Protein AF-A0A3B9VNX7-F1 (afdb_monomer_lite)

Foldseek 3Di:
DDDDDPVVVVVVVCVVCVPPPPPPCVVVVVVPPPDVVVVVVVVVVLVVVLVVLVVVLVVVLVVLVVVVVVPPPPDLVVCVVVVDDLVVVLVVVCVVCVVVLVVVVVCVVVVVVVVQVVVVVVVQQDPVGDGDDDDDDDDDDCPSVVVSNVVSVVSVVVSSVVVSVSSVVVVVVVVVVVVVVVVPD

pLDDT: mean 70.08, std 12.34, range [38.97, 92.31]

Radius of gyration: 32.08 Å; chains: 1; bounding box: 60×41×111 Å

Secondary structure (DSSP, 8-state):
---PPPHHHHHHHHHHTTTS----TTHHHHTTSS-HHHHHHHHHHHHHHHHHHHHHHHHHHHHHHHHHHHHTTTSHHHHHHTT--HHHHHHHHHHHHHHHHHHHHHHHHHHHHHHHHHHHHHHTB-TT-PBPSSP------SHHHHHHHHHHHHHHHHHHHHHHHHHHHHHHHHHHHHHHHHS--

Structure (mmCIF, N/CA/C/O backbone):
data_AF-A0A3B9VNX7-F1
#
_entry.id   AF-A0A3B9VNX7-F1
#
loop_
_atom_site.group_PDB
_atom_site.id
_atom_site.type_symbol
_atom_site.label_atom_id
_atom_site.label_alt_id
_atom_site.label_comp_id
_atom_site.label_asym_id
_atom_site.label_entity_id
_atom_site.label_seq_id
_atom_site.pdbx_PDB_ins_code
_atom_site.Cartn_x
_atom_site.Cartn_y
_atom_site.Cartn_z
_atom_site.occupancy
_atom_site.B_iso_or_equiv
_atom_site.auth_seq_id
_atom_site.auth_comp_id
_atom_site.auth_asym_id
_atom_site.auth_atom_id
_atom_site.pdbx_PDB_model_num
ATOM 1 N N . THR A 1 1 ? 17.806 3.124 -61.905 1.00 38.97 1 THR A N 1
ATOM 2 C CA . THR A 1 1 ? 17.242 2.150 -62.858 1.00 38.97 1 THR A CA 1
ATOM 3 C C . THR A 1 1 ? 17.290 0.801 -62.185 1.00 38.97 1 THR A C 1
ATOM 5 O O . THR A 1 1 ? 18.334 0.166 -62.169 1.00 38.97 1 THR A O 1
ATOM 8 N N . GLU A 1 2 ? 16.219 0.471 -61.472 1.00 45.69 2 GLU A N 1
ATOM 9 C CA . GLU A 1 2 ? 16.092 -0.719 -60.627 1.00 45.69 2 GLU A CA 1
ATOM 10 C C . GLU A 1 2 ? 15.661 -1.878 -61.531 1.00 45.69 2 GLU A C 1
ATOM 12 O O . GLU A 1 2 ? 14.597 -1.819 -62.142 1.00 45.69 2 GLU A O 1
ATOM 17 N N . ALA A 1 3 ? 16.535 -2.865 -61.727 1.00 53.94 3 ALA A N 1
ATOM 18 C CA . ALA A 1 3 ? 16.231 -4.029 -62.549 1.00 53.94 3 ALA A CA 1
ATOM 19 C C . ALA A 1 3 ? 15.455 -5.039 -61.696 1.00 53.94 3 ALA A C 1
ATOM 21 O O . ALA A 1 3 ? 16.022 -5.700 -60.827 1.00 53.94 3 ALA A O 1
ATOM 22 N N . GLU A 1 4 ? 14.151 -5.114 -61.936 1.00 61.59 4 GLU A N 1
ATOM 23 C CA . GLU A 1 4 ? 13.251 -6.122 -61.387 1.00 61.59 4 GLU A CA 1
ATOM 24 C C . GLU A 1 4 ? 13.765 -7.524 -61.783 1.00 61.59 4 GLU A C 1
ATOM 26 O O . GLU A 1 4 ? 13.949 -7.793 -62.975 1.00 61.59 4 GLU A O 1
ATOM 31 N N . PRO A 1 5 ? 14.081 -8.420 -60.829 1.00 61.91 5 PRO A N 1
ATOM 32 C CA . PRO A 1 5 ? 14.546 -9.753 -61.177 1.00 61.91 5 PRO A CA 1
ATOM 33 C C . PRO A 1 5 ? 13.383 -10.548 -61.798 1.00 61.91 5 PRO A C 1
ATOM 35 O O . PRO A 1 5 ? 12.280 -10.539 -61.249 1.00 61.91 5 PRO A O 1
ATOM 38 N N . PRO A 1 6 ? 13.599 -11.253 -62.924 1.00 59.00 6 PRO A N 1
ATOM 39 C CA . PRO A 1 6 ? 12.528 -11.938 -63.637 1.00 59.00 6 PRO A CA 1
ATOM 40 C C . PRO A 1 6 ? 11.864 -12.988 -62.735 1.00 59.00 6 PRO A C 1
ATOM 42 O O . PRO A 1 6 ? 12.539 -13.829 -62.134 1.00 59.00 6 PRO A O 1
ATOM 45 N N . ALA A 1 7 ? 10.530 -12.926 -62.647 1.00 60.56 7 ALA A N 1
ATOM 46 C CA . ALA A 1 7 ? 9.682 -13.726 -61.754 1.00 60.56 7 ALA A CA 1
ATOM 47 C C . ALA A 1 7 ? 9.972 -15.242 -61.807 1.00 60.56 7 ALA A C 1
ATOM 49 O O . ALA A 1 7 ? 9.853 -15.941 -60.800 1.00 60.56 7 ALA A O 1
ATOM 50 N N . GLU A 1 8 ? 10.457 -15.725 -62.948 1.00 59.62 8 GLU A N 1
ATOM 51 C CA . GLU A 1 8 ? 10.824 -17.116 -63.219 1.00 59.62 8 GLU A CA 1
ATOM 52 C C . GLU A 1 8 ? 11.997 -17.628 -62.353 1.00 59.62 8 GLU A C 1
ATOM 54 O O . GLU A 1 8 ? 12.021 -18.790 -61.929 1.00 59.62 8 GLU A O 1
ATOM 59 N N . ILE A 1 9 ? 12.945 -16.749 -61.997 1.00 62.50 9 ILE A N 1
ATOM 60 C CA . ILE A 1 9 ? 14.072 -17.097 -61.116 1.00 62.50 9 ILE A CA 1
ATOM 61 C C . ILE A 1 9 ? 13.574 -17.283 -59.677 1.00 62.50 9 ILE A C 1
ATOM 63 O O . ILE A 1 9 ? 13.990 -18.214 -58.984 1.00 62.50 9 ILE A O 1
ATOM 67 N N . SER A 1 10 ? 12.634 -16.442 -59.233 1.00 61.66 10 SER A N 1
ATOM 68 C CA . SER A 1 10 ? 12.076 -16.505 -57.875 1.00 61.66 10 SER A CA 1
ATOM 69 C C . SER A 1 10 ? 11.281 -17.793 -57.624 1.00 61.66 10 SER A C 1
ATOM 71 O O . SER A 1 10 ? 11.332 -18.368 -56.531 1.00 61.66 10 SER A O 1
ATOM 73 N N . GLU A 1 11 ? 10.599 -18.292 -58.655 1.00 63.72 11 GLU A N 1
ATOM 74 C CA . GLU A 1 11 ? 9.780 -19.499 -58.585 1.00 63.72 11 GLU A CA 1
ATOM 75 C C . GLU A 1 11 ? 10.642 -20.770 -58.638 1.00 63.72 11 GLU A C 1
ATOM 77 O O . GLU A 1 11 ? 10.418 -21.721 -57.881 1.00 63.72 11 GLU A O 1
ATOM 82 N N . SER A 1 12 ? 11.709 -20.746 -59.442 1.00 62.88 12 SER A N 1
ATOM 83 C CA . SER A 1 12 ? 12.688 -21.836 -59.539 1.00 62.88 12 SER A CA 1
ATOM 84 C C . SER A 1 12 ? 13.447 -22.047 -58.226 1.00 62.88 12 SER A C 1
ATOM 86 O O . SER A 1 12 ? 13.585 -23.179 -57.757 1.00 62.88 12 SER A O 1
ATOM 88 N N . VAL A 1 13 ? 13.857 -20.960 -57.564 1.00 65.38 13 VAL A N 1
ATOM 89 C CA . VAL A 1 13 ? 14.492 -21.019 -56.238 1.00 65.38 13 VAL A CA 1
ATOM 90 C C . VAL A 1 13 ? 13.506 -21.552 -55.190 1.00 65.38 13 VAL A C 1
ATOM 92 O O . VAL A 1 13 ? 13.847 -22.443 -54.412 1.00 65.38 13 VAL A O 1
ATOM 95 N N . ARG A 1 14 ? 12.243 -21.105 -55.211 1.00 65.12 14 ARG A N 1
ATOM 96 C CA . ARG A 1 14 ? 11.201 -21.581 -54.282 1.00 65.12 14 ARG A CA 1
ATOM 97 C C . ARG A 1 14 ? 10.906 -23.078 -54.422 1.00 65.12 14 ARG A C 1
ATOM 99 O O . ARG A 1 14 ? 10.626 -23.744 -53.427 1.00 65.12 14 ARG A O 1
ATOM 106 N N . LYS A 1 15 ? 10.989 -23.621 -55.639 1.00 65.56 15 LYS A N 1
ATOM 107 C CA . LYS A 1 15 ? 10.759 -25.046 -55.916 1.00 65.56 15 LYS A CA 1
ATOM 108 C C . LYS A 1 15 ? 11.915 -25.930 -55.436 1.00 65.56 15 LYS A C 1
ATOM 110 O O . LYS A 1 15 ? 11.657 -27.011 -54.913 1.00 65.56 15 LYS A O 1
ATOM 115 N N . ILE A 1 16 ? 13.158 -25.457 -55.559 1.00 66.94 16 ILE A N 1
ATOM 116 C CA . ILE A 1 16 ? 14.364 -26.180 -55.116 1.00 66.94 16 ILE A CA 1
ATOM 117 C C . ILE A 1 16 ? 14.457 -26.224 -53.583 1.00 66.94 16 ILE A C 1
ATOM 119 O O . ILE A 1 16 ? 14.816 -27.252 -53.015 1.00 66.94 16 ILE A O 1
ATOM 123 N N . PHE A 1 17 ? 14.050 -25.155 -52.894 1.00 61.53 17 PHE A N 1
ATOM 124 C CA . PHE A 1 17 ? 14.105 -25.075 -51.429 1.00 61.53 17 PHE A CA 1
ATOM 125 C C . PHE A 1 17 ? 12.833 -25.561 -50.710 1.00 61.53 17 PHE A C 1
ATOM 127 O O . PHE A 1 17 ? 12.737 -25.434 -49.494 1.00 61.53 17 PHE A O 1
ATOM 134 N N . ARG A 1 18 ? 11.871 -26.185 -51.411 1.00 57.53 18 ARG A N 1
ATOM 135 C CA . ARG A 1 18 ? 10.575 -26.619 -50.838 1.00 57.53 18 ARG A CA 1
ATOM 136 C C . ARG A 1 18 ? 10.684 -27.691 -49.738 1.00 57.53 18 ARG A C 1
ATOM 138 O O . ARG A 1 18 ? 9.717 -27.909 -49.016 1.00 57.53 18 ARG A O 1
ATOM 145 N N . LEU A 1 19 ? 11.834 -28.359 -49.617 1.00 56.44 19 LEU A N 1
ATOM 146 C CA . LEU A 1 19 ? 12.146 -29.319 -48.544 1.00 56.44 19 LEU A CA 1
ATOM 147 C C . LEU A 1 19 ? 13.103 -28.772 -47.477 1.00 56.44 19 LEU A C 1
ATOM 149 O O . LEU A 1 19 ? 13.330 -29.435 -46.466 1.00 56.44 19 LEU A O 1
ATOM 153 N N . ALA A 1 20 ? 13.646 -27.570 -47.664 1.00 54.66 20 ALA A N 1
ATOM 154 C CA . ALA A 1 20 ? 14.332 -26.881 -46.591 1.00 54.66 20 ALA A CA 1
ATOM 155 C C . ALA A 1 20 ? 13.253 -26.232 -45.725 1.00 54.66 20 ALA A C 1
ATOM 157 O O . ALA A 1 20 ? 12.660 -25.224 -46.102 1.00 54.66 20 ALA A O 1
ATOM 158 N N . TYR A 1 21 ? 12.983 -26.822 -44.562 1.00 51.72 21 TYR A N 1
ATOM 159 C CA . TYR A 1 21 ? 12.352 -26.104 -43.463 1.00 51.72 21 TYR A CA 1
ATOM 160 C C . TYR A 1 21 ? 13.285 -24.940 -43.106 1.00 51.72 21 TYR A C 1
ATOM 162 O O . TYR A 1 21 ? 14.225 -25.077 -42.324 1.00 51.72 21 TYR A O 1
ATOM 170 N N . VAL A 1 22 ? 13.097 -23.807 -43.785 1.00 52.56 22 VAL A N 1
ATOM 171 C CA . VAL A 1 22 ? 13.730 -22.541 -43.440 1.00 52.56 22 VAL A CA 1
ATOM 172 C C . VAL A 1 22 ? 13.012 -22.079 -42.187 1.00 52.56 22 VAL A C 1
ATOM 174 O O . VAL A 1 22 ? 12.042 -21.328 -42.237 1.00 52.56 22 VAL A O 1
ATOM 177 N N . GLU A 1 23 ? 13.458 -22.599 -41.048 1.00 51.31 23 GLU A N 1
ATOM 178 C CA . GLU A 1 23 ? 13.099 -22.040 -39.760 1.00 51.31 23 GLU A CA 1
ATOM 179 C C . GLU A 1 23 ? 13.654 -20.618 -39.745 1.00 51.31 23 GLU A C 1
ATOM 181 O O . GLU A 1 23 ? 14.869 -20.397 -39.678 1.00 51.31 23 GLU A O 1
ATOM 186 N N . SER A 1 24 ? 12.756 -19.655 -39.941 1.00 43.66 24 SER A N 1
ATOM 187 C CA . SER A 1 24 ? 13.058 -18.234 -39.980 1.00 43.66 24 SER A CA 1
ATOM 188 C C . SER A 1 24 ? 13.780 -17.851 -38.691 1.00 43.66 24 SER A C 1
ATOM 190 O O . SER A 1 24 ? 13.179 -17.653 -37.637 1.00 43.66 24 SER A O 1
ATOM 192 N N . ARG A 1 25 ? 15.113 -17.745 -38.753 1.00 54.03 25 ARG A N 1
ATOM 193 C CA . ARG A 1 25 ? 15.932 -17.275 -37.626 1.00 54.03 25 ARG A CA 1
ATOM 194 C C . ARG A 1 25 ? 15.580 -15.841 -37.218 1.00 54.03 25 ARG A C 1
ATOM 196 O O . ARG A 1 25 ? 15.994 -15.431 -36.141 1.00 54.03 25 ARG A O 1
ATOM 203 N N . ALA A 1 26 ? 14.824 -15.110 -38.040 1.00 55.91 26 ALA A N 1
ATOM 204 C CA . ALA A 1 26 ? 14.355 -13.763 -37.741 1.00 55.91 26 ALA A CA 1
ATOM 205 C C . ALA A 1 26 ? 13.410 -13.728 -36.525 1.00 55.91 26 ALA A C 1
ATOM 207 O O . ALA A 1 26 ? 13.563 -12.844 -35.686 1.00 55.91 26 ALA A O 1
ATOM 208 N N . ASP A 1 27 ? 12.541 -14.730 -36.344 1.00 49.53 27 ASP A N 1
ATOM 209 C CA . ASP A 1 27 ? 11.627 -14.770 -35.189 1.00 49.53 27 ASP A CA 1
ATOM 210 C C . ASP A 1 27 ? 12.348 -15.152 -33.887 1.00 49.53 27 ASP A C 1
ATOM 212 O O . ASP A 1 27 ? 12.002 -14.686 -32.804 1.00 49.53 27 ASP A O 1
ATOM 216 N N . ARG A 1 28 ? 13.431 -15.934 -33.982 1.00 49.75 28 ARG A N 1
ATOM 217 C CA . ARG A 1 28 ? 14.220 -16.391 -32.822 1.00 49.75 28 ARG A CA 1
ATOM 218 C C . ARG A 1 28 ? 15.308 -15.415 -32.369 1.00 49.75 28 ARG A C 1
ATOM 220 O O . ARG A 1 28 ? 16.002 -15.683 -31.387 1.00 49.75 28 ARG A O 1
ATOM 227 N N . ILE A 1 29 ? 15.505 -14.321 -33.100 1.00 52.50 29 ILE A N 1
ATOM 228 C CA . ILE A 1 29 ? 16.418 -13.241 -32.710 1.00 52.50 29 ILE A CA 1
ATOM 229 C C . ILE A 1 29 ? 15.732 -12.302 -31.710 1.00 52.50 29 ILE A C 1
ATOM 231 O O . ILE A 1 29 ? 16.404 -11.789 -30.820 1.00 52.50 29 ILE A O 1
ATOM 235 N N . ASN A 1 30 ? 14.405 -12.159 -31.768 1.00 52.19 30 ASN A N 1
ATOM 236 C CA . ASN A 1 30 ? 13.668 -11.295 -30.845 1.00 52.19 30 ASN A CA 1
ATOM 237 C C . ASN A 1 30 ? 13.627 -11.859 -29.407 1.00 52.19 30 ASN A C 1
ATOM 239 O O . ASN A 1 30 ? 13.675 -11.108 -28.440 1.00 52.19 30 ASN A O 1
ATOM 243 N N . ASP A 1 31 ? 13.650 -13.187 -29.266 1.00 51.78 31 ASP A N 1
ATOM 244 C CA . ASP A 1 31 ? 13.581 -13.890 -27.973 1.00 51.78 31 ASP A CA 1
ATOM 245 C C . ASP A 1 31 ? 14.951 -14.033 -27.266 1.00 51.78 31 ASP A C 1
ATOM 247 O O . ASP A 1 31 ? 15.055 -14.561 -26.162 1.00 51.78 31 ASP A O 1
ATOM 251 N N . ARG A 1 32 ? 16.044 -13.575 -27.901 1.00 47.50 32 ARG A N 1
ATOM 252 C CA . ARG A 1 32 ? 17.426 -13.704 -27.391 1.00 47.50 32 ARG A CA 1
ATOM 253 C C . ARG A 1 32 ? 18.032 -12.428 -26.811 1.00 47.50 32 ARG A C 1
ATOM 255 O O . ARG A 1 32 ? 19.136 -12.495 -26.278 1.00 47.50 32 ARG A O 1
ATOM 262 N N . PH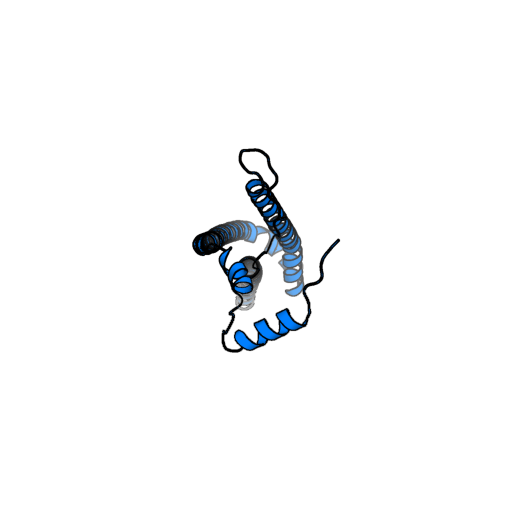E A 1 33 ? 17.359 -11.283 -26.913 1.00 52.44 33 PHE A N 1
ATOM 263 C CA . PHE A 1 33 ? 17.894 -10.012 -26.403 1.00 52.44 33 PHE A CA 1
ATOM 264 C C . PHE A 1 33 ? 17.657 -9.784 -24.910 1.00 52.44 33 PHE A C 1
ATOM 266 O O . PHE A 1 33 ? 18.170 -8.813 -24.356 1.00 52.44 33 PHE A O 1
ATOM 273 N N . VAL A 1 34 ? 16.921 -10.671 -24.241 1.00 59.09 34 VAL A N 1
ATOM 274 C CA . VAL A 1 34 ? 16.733 -10.586 -22.796 1.00 59.09 34 VAL A CA 1
ATOM 275 C C . VAL A 1 34 ? 17.731 -11.528 -22.131 1.00 59.09 34 VAL A C 1
ATOM 277 O O . VAL A 1 34 ? 17.521 -12.736 -22.073 1.00 59.09 34 VAL A O 1
ATOM 280 N N . ASP A 1 35 ? 18.860 -10.976 -21.685 1.00 70.56 35 ASP A N 1
ATOM 281 C CA . ASP A 1 35 ? 19.895 -11.735 -20.982 1.00 70.56 35 ASP A CA 1
ATOM 282 C C . ASP A 1 35 ? 19.270 -12.420 -19.745 1.00 70.56 35 ASP A C 1
ATOM 284 O O . ASP A 1 35 ? 18.773 -11.728 -18.849 1.00 70.56 35 ASP A O 1
ATOM 288 N N . PRO A 1 36 ? 19.237 -13.765 -19.667 1.00 69.00 36 PRO A N 1
ATOM 289 C CA . PRO A 1 36 ? 18.536 -14.480 -18.601 1.00 69.00 36 PRO A CA 1
ATOM 290 C C . PRO A 1 36 ? 19.094 -14.158 -17.209 1.00 69.00 36 PRO A C 1
ATOM 292 O O . PRO A 1 36 ? 18.357 -14.226 -16.224 1.00 69.00 36 PRO A O 1
ATOM 295 N N . VAL A 1 37 ? 20.364 -13.751 -17.111 1.00 73.00 37 VAL A N 1
ATOM 296 C CA . VAL A 1 37 ? 20.969 -13.311 -15.846 1.00 73.00 37 VAL A CA 1
ATOM 297 C C . VAL A 1 37 ? 20.467 -11.922 -15.460 1.00 73.00 37 VAL A C 1
ATOM 299 O O . VAL A 1 37 ? 20.115 -11.699 -14.299 1.00 73.00 37 VAL A O 1
ATOM 302 N N . ALA A 1 38 ? 20.343 -11.010 -16.429 1.00 70.00 38 ALA A N 1
ATOM 303 C CA . ALA A 1 38 ? 19.709 -9.715 -16.202 1.00 70.00 38 ALA A CA 1
ATOM 304 C C . ALA A 1 38 ? 18.251 -9.902 -15.765 1.00 70.00 38 ALA A C 1
ATOM 306 O O . ALA A 1 38 ? 17.816 -9.226 -14.834 1.00 70.00 38 ALA A O 1
ATOM 307 N N . VAL A 1 39 ? 17.540 -10.883 -16.349 1.00 70.50 39 VAL A N 1
ATOM 308 C CA . VAL A 1 39 ? 16.158 -11.210 -15.969 1.00 70.50 39 VAL A CA 1
ATOM 309 C C . VAL A 1 39 ? 16.054 -11.808 -14.563 1.00 70.50 39 VAL A C 1
ATOM 311 O O . VAL A 1 39 ? 15.104 -11.542 -13.826 1.00 70.50 39 VAL A O 1
ATOM 314 N N . ALA A 1 40 ? 17.029 -12.613 -14.159 1.00 76.44 40 ALA A N 1
ATOM 315 C CA . ALA A 1 40 ? 17.090 -13.138 -12.803 1.00 76.44 40 ALA A CA 1
ATOM 316 C C . ALA A 1 40 ? 17.407 -12.031 -11.777 1.00 76.44 40 ALA A C 1
ATOM 318 O O . ALA A 1 40 ? 16.843 -12.033 -10.683 1.00 76.44 40 ALA A O 1
ATOM 319 N N . GLY A 1 41 ? 18.246 -11.056 -12.145 1.00 77.69 41 GLY A N 1
ATOM 320 C CA . GLY A 1 41 ? 18.675 -9.953 -11.281 1.00 77.69 41 GLY A CA 1
ATOM 321 C C . GLY A 1 41 ? 17.530 -9.051 -10.808 1.00 77.69 41 GLY A C 1
ATOM 322 O O . GLY A 1 41 ? 17.278 -8.955 -9.606 1.00 77.69 41 GLY A O 1
ATOM 323 N N . TRP A 1 42 ? 16.795 -8.418 -11.730 1.00 75.94 42 TRP A N 1
ATOM 324 C CA . TRP A 1 42 ? 15.665 -7.534 -11.376 1.00 75.94 42 TRP A CA 1
ATOM 325 C C . TRP A 1 42 ? 14.517 -8.279 -10.674 1.00 75.94 42 TRP A C 1
ATOM 327 O O . TRP A 1 42 ? 13.947 -7.751 -9.716 1.00 75.94 42 TRP A O 1
ATOM 337 N N . ARG A 1 43 ? 14.224 -9.535 -11.056 1.00 79.81 43 ARG A N 1
ATOM 338 C CA . ARG A 1 43 ? 13.232 -10.361 -10.342 1.00 79.81 43 ARG A CA 1
ATOM 339 C C . ARG A 1 43 ? 13.686 -10.676 -8.916 1.00 79.81 43 ARG A C 1
ATOM 341 O O . ARG A 1 43 ? 12.895 -10.519 -7.991 1.00 79.81 43 ARG A O 1
ATOM 348 N N . GLY A 1 44 ? 14.952 -11.032 -8.701 1.00 83.44 44 GLY A N 1
ATOM 349 C CA . GLY A 1 44 ? 15.504 -11.224 -7.356 1.00 83.44 44 GLY A CA 1
ATOM 350 C C . GLY A 1 44 ? 15.429 -9.956 -6.500 1.00 83.44 44 GLY A C 1
ATOM 351 O O . GLY A 1 44 ? 15.006 -10.006 -5.346 1.00 83.44 44 GLY A O 1
ATOM 352 N N . MET A 1 45 ? 15.754 -8.799 -7.081 1.00 83.94 45 MET A N 1
ATOM 353 C CA . MET A 1 45 ? 15.722 -7.520 -6.367 1.00 83.94 45 MET A CA 1
ATOM 354 C C . MET A 1 45 ? 14.301 -7.107 -5.964 1.00 83.94 45 MET A C 1
ATOM 356 O O . MET A 1 45 ? 14.105 -6.550 -4.885 1.00 83.94 45 MET A O 1
ATOM 360 N N . SER A 1 46 ? 13.298 -7.449 -6.778 1.00 80.44 46 SER A N 1
ATOM 361 C CA . SER A 1 46 ? 11.890 -7.205 -6.452 1.00 80.44 46 SER A CA 1
ATOM 362 C C . SER A 1 46 ? 11.422 -7.988 -5.218 1.00 80.44 46 SER A C 1
ATOM 364 O O . SER A 1 46 ? 10.755 -7.418 -4.360 1.00 80.44 46 SER A O 1
ATOM 366 N N . VAL A 1 47 ? 11.860 -9.242 -5.051 1.00 83.38 47 VAL A N 1
ATOM 367 C CA . VAL A 1 47 ? 11.572 -10.046 -3.849 1.00 83.38 47 VAL A CA 1
ATOM 368 C C . VAL A 1 47 ? 12.183 -9.409 -2.601 1.00 83.38 47 VAL A C 1
ATOM 370 O O . VAL A 1 47 ? 11.511 -9.290 -1.577 1.00 83.38 47 VAL A O 1
ATOM 373 N N . VAL A 1 48 ? 13.435 -8.952 -2.682 1.00 87.62 48 VAL A N 1
ATOM 374 C CA . VAL A 1 48 ? 14.093 -8.250 -1.567 1.00 87.62 48 VAL A CA 1
ATOM 375 C C . VAL A 1 48 ? 13.335 -6.971 -1.212 1.00 87.62 48 VAL A C 1
ATOM 377 O O . VAL A 1 48 ? 13.065 -6.726 -0.037 1.00 87.62 48 VAL A O 1
ATOM 380 N N . ALA A 1 49 ? 12.929 -6.186 -2.212 1.00 83.88 49 ALA A N 1
ATOM 381 C CA . ALA A 1 49 ? 12.125 -4.987 -2.000 1.00 83.88 49 ALA A CA 1
ATOM 382 C C . ALA A 1 49 ? 10.783 -5.308 -1.320 1.00 83.88 49 ALA A C 1
ATOM 384 O O . ALA A 1 49 ? 10.383 -4.599 -0.399 1.00 83.88 49 ALA A O 1
ATOM 385 N N . THR A 1 50 ? 10.120 -6.404 -1.702 1.00 81.06 50 THR A N 1
ATOM 386 C CA . THR A 1 50 ? 8.897 -6.875 -1.038 1.00 81.06 50 THR A CA 1
ATOM 387 C C . THR A 1 50 ? 9.145 -7.244 0.424 1.00 81.06 50 THR A C 1
ATOM 389 O O . THR A 1 50 ? 8.341 -6.887 1.281 1.00 81.06 50 THR A O 1
ATOM 392 N N . ILE A 1 51 ? 10.263 -7.906 0.741 1.00 85.38 51 ILE A N 1
ATOM 393 C CA . ILE A 1 51 ? 10.626 -8.231 2.129 1.00 85.38 51 ILE A CA 1
ATOM 394 C C . ILE A 1 51 ? 10.830 -6.949 2.945 1.00 85.38 51 ILE A C 1
ATOM 396 O O . ILE A 1 51 ? 10.295 -6.835 4.045 1.00 85.38 51 ILE A O 1
ATOM 400 N N . VAL A 1 52 ? 11.549 -5.963 2.404 1.00 88.31 52 VAL A N 1
ATOM 401 C CA . VAL A 1 52 ? 11.754 -4.665 3.071 1.00 88.31 52 VAL A CA 1
ATOM 402 C C . VAL A 1 52 ? 10.429 -3.920 3.255 1.00 88.31 52 VAL A C 1
ATOM 404 O O . VAL A 1 52 ? 10.165 -3.366 4.319 1.00 88.31 52 VAL A O 1
ATOM 407 N N . ALA A 1 53 ? 9.549 -3.935 2.254 1.00 83.75 53 ALA A N 1
ATOM 408 C CA . ALA A 1 53 ? 8.217 -3.355 2.389 1.00 83.75 53 ALA A CA 1
ATOM 409 C C . ALA A 1 53 ? 7.413 -4.050 3.500 1.00 83.75 53 ALA A C 1
ATOM 411 O O . ALA A 1 53 ? 6.765 -3.381 4.305 1.00 83.75 53 ALA A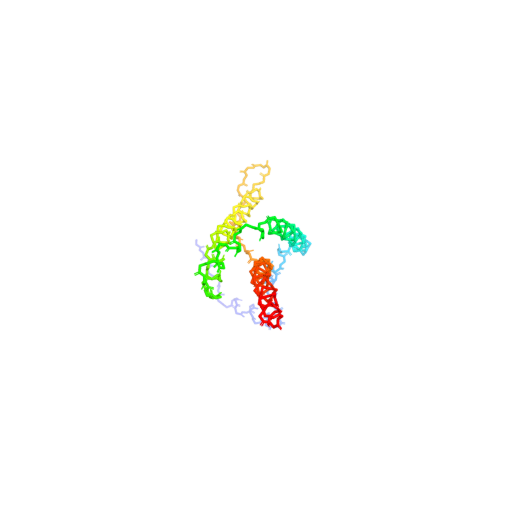 O 1
ATOM 412 N N . ALA A 1 54 ? 7.501 -5.380 3.597 1.00 80.25 54 ALA A N 1
ATOM 413 C CA . ALA A 1 54 ? 6.847 -6.150 4.649 1.00 80.25 54 ALA A CA 1
ATOM 414 C C . ALA A 1 54 ? 7.389 -5.808 6.048 1.00 80.25 54 ALA A C 1
ATOM 416 O O . ALA A 1 54 ? 6.599 -5.657 6.980 1.00 80.25 54 ALA A O 1
ATOM 417 N N . THR A 1 55 ? 8.705 -5.627 6.217 1.00 84.62 55 THR A N 1
ATOM 418 C CA . THR A 1 55 ? 9.280 -5.233 7.517 1.00 84.62 55 THR A CA 1
ATOM 419 C C . THR A 1 55 ? 8.868 -3.822 7.924 1.00 84.62 55 THR A C 1
ATOM 421 O O . THR A 1 55 ? 8.499 -3.607 9.079 1.00 84.62 55 THR A O 1
ATOM 424 N N . ILE A 1 56 ? 8.845 -2.875 6.982 1.00 86.44 56 ILE A N 1
ATOM 425 C CA . ILE A 1 56 ? 8.328 -1.521 7.225 1.00 86.44 56 ILE A CA 1
ATOM 426 C C . ILE A 1 56 ? 6.859 -1.584 7.648 1.00 86.44 56 ILE A C 1
ATOM 428 O O . ILE A 1 56 ? 6.466 -0.920 8.605 1.00 86.44 56 ILE A O 1
ATOM 432 N N . ALA A 1 57 ? 6.052 -2.412 6.984 1.00 80.56 57 ALA A N 1
ATOM 433 C CA . ALA A 1 57 ? 4.639 -2.559 7.302 1.00 80.56 57 ALA A CA 1
ATOM 434 C C . ALA A 1 57 ? 4.412 -3.170 8.701 1.00 80.56 57 ALA A C 1
ATOM 436 O O . ALA A 1 57 ? 3.561 -2.690 9.452 1.00 80.56 57 ALA A O 1
ATOM 437 N N . LEU A 1 58 ? 5.218 -4.163 9.096 1.00 80.62 58 LEU A N 1
ATOM 438 C CA . LEU A 1 58 ? 5.225 -4.710 10.459 1.00 80.62 58 LEU A CA 1
ATOM 439 C C . LEU A 1 58 ? 5.586 -3.642 11.497 1.00 80.62 58 LEU A C 1
ATOM 441 O O . LEU A 1 58 ? 4.945 -3.551 12.545 1.00 80.62 58 LEU A O 1
ATOM 445 N N . MET A 1 59 ? 6.582 -2.806 11.201 1.00 82.56 59 MET A N 1
ATOM 446 C CA . MET A 1 59 ? 7.000 -1.733 12.100 1.00 82.56 59 MET A CA 1
ATOM 447 C C . MET A 1 59 ? 5.926 -0.647 12.222 1.00 82.56 59 MET A C 1
ATOM 449 O O . MET A 1 59 ? 5.615 -0.213 13.330 1.00 82.56 59 MET A O 1
ATOM 453 N N . ALA A 1 60 ? 5.294 -0.265 11.111 1.00 81.69 60 ALA A N 1
ATOM 454 C CA . ALA A 1 60 ? 4.160 0.654 11.106 1.00 81.69 60 ALA A CA 1
ATOM 455 C C . ALA A 1 60 ? 2.995 0.117 11.953 1.00 81.69 60 ALA A C 1
ATOM 457 O O . ALA A 1 60 ? 2.403 0.860 12.736 1.00 81.69 60 ALA A O 1
ATOM 458 N N . TYR A 1 61 ? 2.711 -1.185 11.862 1.00 78.12 61 TYR A N 1
ATOM 459 C CA . TYR A 1 61 ? 1.697 -1.827 12.694 1.00 78.12 61 TYR A CA 1
ATOM 460 C C . TYR A 1 61 ? 2.067 -1.819 14.185 1.00 78.12 61 TYR A C 1
ATOM 462 O O . TYR A 1 61 ? 1.216 -1.529 15.025 1.00 78.12 61 TYR A O 1
ATOM 470 N N . ALA A 1 62 ? 3.331 -2.067 14.536 1.00 78.94 62 ALA A N 1
ATOM 471 C CA . ALA A 1 62 ? 3.792 -1.983 15.922 1.00 78.94 62 ALA A CA 1
ATOM 472 C C . ALA A 1 62 ? 3.646 -0.562 16.495 1.00 78.94 62 ALA A C 1
ATOM 474 O O . ALA A 1 62 ? 3.168 -0.394 17.618 1.00 78.94 62 ALA A O 1
ATOM 475 N N . ILE A 1 63 ? 3.991 0.463 15.706 1.00 83.06 63 ILE A N 1
ATOM 476 C CA . ILE A 1 63 ? 3.803 1.875 16.070 1.00 83.06 63 ILE A CA 1
ATOM 477 C C . ILE A 1 63 ? 2.318 2.179 16.276 1.00 83.06 63 ILE A C 1
ATOM 479 O O . ILE A 1 63 ? 1.953 2.809 17.268 1.00 83.06 63 ILE A O 1
ATOM 483 N N . PHE A 1 64 ? 1.454 1.698 15.379 1.00 77.44 64 PHE A N 1
ATOM 484 C CA . PHE A 1 64 ? 0.008 1.837 15.523 1.00 77.44 64 PHE A CA 1
ATOM 485 C C . PHE A 1 64 ? -0.493 1.200 16.825 1.00 77.44 64 PHE A C 1
ATOM 487 O O . PHE A 1 64 ? -1.241 1.836 17.563 1.00 77.44 64 PHE A O 1
ATOM 494 N N . LEU A 1 65 ? -0.041 -0.014 17.153 1.00 73.06 65 LEU A N 1
ATOM 495 C CA . LEU A 1 65 ? -0.426 -0.705 18.385 1.00 73.06 65 LEU A CA 1
ATOM 496 C C . LEU A 1 65 ? 0.010 0.071 19.637 1.00 73.06 65 LEU A C 1
ATOM 498 O O . LEU A 1 65 ? -0.763 0.211 20.584 1.00 73.06 65 LEU A O 1
ATOM 502 N N . ALA A 1 66 ? 1.232 0.609 19.625 1.00 77.06 66 ALA A N 1
ATOM 503 C CA . ALA A 1 66 ? 1.764 1.426 20.711 1.00 77.06 66 ALA A CA 1
ATOM 504 C C . ALA A 1 66 ? 0.977 2.737 20.877 1.00 77.06 66 ALA A C 1
ATOM 506 O O . ALA A 1 66 ? 0.602 3.102 21.992 1.00 77.06 66 ALA A O 1
ATOM 507 N N . ALA A 1 67 ? 0.666 3.416 19.770 1.00 74.06 67 ALA A N 1
ATOM 508 C CA . ALA A 1 67 ? -0.157 4.622 19.770 1.00 74.06 67 ALA A CA 1
ATOM 509 C C . ALA A 1 67 ? -1.585 4.340 20.264 1.00 74.06 67 ALA A C 1
ATOM 511 O O . ALA A 1 67 ? -2.149 5.125 21.029 1.00 74.06 67 ALA A O 1
ATOM 512 N N . TYR A 1 68 ? -2.152 3.197 19.875 1.00 68.75 68 TYR A N 1
ATOM 513 C CA . TYR A 1 68 ? -3.471 2.758 20.313 1.00 68.75 68 TYR A CA 1
ATOM 514 C C . TYR A 1 68 ? -3.502 2.496 21.824 1.00 68.75 68 TYR A C 1
ATOM 516 O O . TYR A 1 68 ? -4.359 3.037 22.520 1.00 68.75 68 TYR A O 1
ATOM 524 N N . ALA A 1 69 ? -2.521 1.764 22.363 1.00 63.84 69 ALA A N 1
ATOM 525 C CA . ALA A 1 69 ? -2.421 1.481 23.797 1.00 63.84 69 ALA A CA 1
ATOM 526 C C . ALA A 1 69 ? -2.382 2.755 24.667 1.00 63.84 69 ALA A C 1
ATOM 528 O O . ALA A 1 69 ? -2.911 2.768 25.780 1.00 63.84 69 ALA A O 1
ATOM 529 N N . LEU A 1 70 ? -1.800 3.841 24.149 1.00 64.38 70 LEU A N 1
ATOM 530 C CA . LEU A 1 70 ? -1.743 5.140 24.824 1.00 64.38 70 LEU A CA 1
ATOM 531 C C . LEU A 1 70 ? -3.079 5.912 24.766 1.00 64.38 70 LEU A C 1
ATOM 533 O O . LEU A 1 70 ? -3.386 6.652 25.701 1.00 64.38 70 LEU A O 1
ATOM 537 N N . ARG A 1 71 ? -3.893 5.731 23.715 1.00 62.88 71 ARG A N 1
ATOM 538 C CA . ARG A 1 71 ? -5.146 6.484 23.479 1.00 62.88 71 ARG A CA 1
ATOM 539 C C . ARG A 1 71 ? -6.398 5.907 24.152 1.00 62.88 71 ARG A C 1
ATOM 541 O O . ARG A 1 71 ? -7.324 6.662 24.444 1.00 62.88 71 ARG A O 1
ATOM 548 N N . ILE A 1 72 ? -6.429 4.607 24.467 1.00 55.19 72 ILE A N 1
ATOM 549 C CA . ILE A 1 72 ? -7.624 3.899 24.994 1.00 55.19 72 ILE A CA 1
ATOM 550 C C . ILE A 1 72 ? -8.223 4.530 26.271 1.00 55.19 72 ILE A C 1
ATOM 552 O O . ILE A 1 72 ? -9.407 4.336 26.548 1.00 55.19 72 ILE A O 1
ATOM 556 N N . LYS A 1 73 ? -7.457 5.306 27.048 1.00 51.31 73 LYS A N 1
ATOM 557 C CA . LYS A 1 73 ? -7.908 5.824 28.351 1.00 51.31 73 LYS A CA 1
ATOM 558 C C . LYS A 1 73 ? -8.797 7.079 28.293 1.00 51.31 73 LYS A C 1
ATOM 560 O O . LYS A 1 73 ? -9.437 7.368 29.298 1.00 51.31 73 LYS A O 1
ATOM 565 N N . GLY A 1 74 ? -8.843 7.818 27.177 1.00 52.91 74 GLY A N 1
ATOM 566 C CA . GLY A 1 74 ? -9.492 9.143 27.125 1.00 52.91 74 GLY A CA 1
ATOM 567 C C . GLY A 1 74 ? -10.806 9.228 26.336 1.00 52.91 74 GLY A C 1
ATOM 568 O O . GLY A 1 74 ? -11.787 9.779 26.827 1.00 52.91 74 GLY A O 1
ATOM 569 N N . GLU A 1 75 ? -10.847 8.691 25.115 1.00 57.03 75 GLU A N 1
ATOM 570 C CA . GLU A 1 75 ? -11.912 8.998 24.132 1.00 57.03 75 GLU A CA 1
ATOM 571 C C . GLU A 1 75 ? -13.102 8.025 24.180 1.00 57.03 75 GLU A C 1
ATOM 573 O O . GLU A 1 75 ? -14.237 8.379 23.854 1.00 57.03 75 GLU A O 1
ATOM 578 N N . SER A 1 76 ? -12.869 6.803 24.660 1.00 53.84 76 SER A N 1
ATOM 579 C CA . SER A 1 76 ? -13.883 5.749 24.773 1.00 53.84 76 SER A CA 1
ATOM 580 C C . SER A 1 76 ? -15.005 6.117 25.755 1.00 53.84 76 SER A C 1
ATOM 582 O O . SER A 1 76 ? -16.168 5.802 25.506 1.00 53.84 76 SER A O 1
ATOM 584 N N . ALA A 1 77 ? -14.690 6.856 26.823 1.00 56.09 77 ALA A N 1
ATOM 585 C CA . ALA A 1 77 ? -15.659 7.311 27.821 1.00 56.09 77 ALA A CA 1
ATOM 586 C C . ALA A 1 77 ? -16.647 8.362 27.279 1.00 56.09 77 ALA A C 1
ATOM 588 O O . ALA A 1 77 ? -17.814 8.356 27.669 1.00 56.09 77 ALA A O 1
ATOM 589 N N . LEU A 1 78 ? -16.206 9.230 26.360 1.00 59.34 78 LEU A N 1
ATOM 590 C CA . LEU A 1 78 ? -17.035 10.299 25.793 1.00 59.34 78 LEU A CA 1
ATOM 591 C C . LEU A 1 78 ? -18.057 9.749 24.784 1.00 59.34 78 LEU A C 1
ATOM 593 O O . LEU A 1 78 ? -19.225 10.127 24.807 1.00 59.34 78 LEU A O 1
ATOM 597 N N . ILE A 1 79 ? -17.636 8.804 23.939 1.00 62.16 79 ILE A N 1
ATOM 598 C CA . ILE A 1 79 ? -18.496 8.170 22.924 1.00 62.16 79 ILE A CA 1
ATOM 599 C C . ILE A 1 79 ? -19.549 7.262 23.584 1.00 62.16 79 ILE A C 1
ATOM 601 O O . ILE A 1 79 ? -20.698 7.213 23.143 1.00 62.16 79 ILE A O 1
ATOM 605 N N . LEU A 1 80 ? -19.189 6.592 24.685 1.00 59.84 80 LEU A N 1
ATOM 606 C CA . LEU A 1 80 ? -20.128 5.823 25.509 1.00 59.84 80 LEU A CA 1
ATOM 607 C C . LEU A 1 80 ? -21.136 6.716 26.248 1.00 59.84 80 LEU A C 1
ATOM 609 O O . LEU A 1 80 ? -22.300 6.337 26.357 1.00 59.84 80 LEU A O 1
ATOM 613 N N . ALA A 1 81 ? -20.727 7.903 26.709 1.00 60.16 81 ALA A N 1
ATOM 614 C CA . ALA A 1 81 ? -21.622 8.854 27.375 1.00 60.16 81 ALA A CA 1
ATOM 615 C C . ALA A 1 81 ? -22.701 9.438 26.440 1.00 60.16 81 ALA A C 1
ATOM 617 O O . ALA A 1 81 ? -23.744 9.880 26.916 1.00 60.16 81 ALA A O 1
ATOM 618 N N . LEU A 1 82 ? -22.473 9.409 25.123 1.00 65.38 82 LEU A N 1
ATOM 619 C CA . LEU A 1 82 ? -23.392 9.921 24.099 1.00 65.38 82 LEU A CA 1
ATOM 620 C C . LEU A 1 82 ? -24.346 8.856 23.521 1.00 65.38 82 LEU A C 1
ATOM 622 O O . LEU A 1 82 ? -25.167 9.179 22.668 1.00 65.38 82 LEU A O 1
ATOM 626 N N . GLY A 1 83 ? -24.265 7.595 23.969 1.00 65.56 83 GLY A N 1
ATOM 627 C CA . GLY A 1 83 ? -25.174 6.529 23.521 1.00 65.56 83 GLY A CA 1
ATOM 628 C C . GLY A 1 83 ? -24.946 6.059 22.077 1.00 65.56 83 GLY A C 1
ATOM 629 O O . GLY A 1 83 ? -25.876 5.570 21.437 1.00 65.56 83 GLY A O 1
ATOM 630 N N . ALA A 1 84 ? -23.728 6.217 21.550 1.00 62.47 84 ALA A N 1
ATOM 631 C CA . ALA A 1 84 ? -23.423 5.954 20.147 1.00 62.47 84 ALA A CA 1
ATOM 632 C C . ALA A 1 84 ? -23.668 4.489 19.733 1.00 62.47 84 ALA A C 1
ATOM 634 O O . ALA A 1 84 ? -23.236 3.536 20.390 1.00 62.47 84 ALA A O 1
ATOM 635 N N . ASN A 1 85 ? -24.328 4.316 18.586 1.00 68.00 85 ASN A N 1
ATOM 636 C CA . ASN A 1 85 ? -24.592 3.019 17.977 1.00 68.00 85 ASN A CA 1
ATOM 637 C C . ASN A 1 85 ? -23.298 2.422 17.383 1.00 68.00 85 ASN A C 1
ATOM 639 O O . ASN A 1 85 ? -22.426 3.141 16.895 1.00 68.00 85 ASN A O 1
ATOM 643 N N . ARG A 1 86 ? -23.167 1.085 17.353 1.00 64.75 86 ARG A N 1
ATOM 644 C CA . ARG A 1 86 ? -21.951 0.381 16.870 1.00 64.75 86 ARG A CA 1
ATOM 645 C C . ARG A 1 86 ? -21.555 0.760 15.438 1.00 64.75 86 ARG A C 1
ATOM 647 O O . ARG A 1 86 ? -20.377 0.717 15.092 1.00 64.75 86 ARG A O 1
ATOM 654 N N . ARG A 1 87 ? -22.542 1.108 14.607 1.00 71.06 87 ARG A N 1
ATOM 655 C CA . ARG A 1 87 ? -22.333 1.540 13.219 1.00 71.06 87 ARG A CA 1
ATOM 656 C C . ARG A 1 87 ? -21.698 2.926 13.131 1.00 71.06 87 ARG A C 1
ATOM 658 O O . ARG A 1 87 ? -20.823 3.115 12.296 1.00 71.06 87 ARG A O 1
ATOM 665 N N . ASP A 1 88 ? -22.062 3.842 14.020 1.00 74.06 88 ASP A N 1
ATOM 666 C CA . ASP A 1 88 ? -21.547 5.215 13.999 1.00 74.06 88 ASP A CA 1
ATOM 667 C C . ASP A 1 88 ? -20.071 5.245 14.413 1.00 74.06 88 ASP A C 1
ATOM 669 O O . ASP A 1 88 ? -19.263 5.939 13.801 1.00 74.06 88 ASP A O 1
ATOM 673 N N . TYR A 1 89 ? -19.687 4.395 15.372 1.00 72.38 89 TYR A N 1
ATOM 674 C CA . TYR A 1 89 ? -18.286 4.213 15.760 1.00 72.38 89 TYR A CA 1
ATOM 675 C C . TYR A 1 89 ? -17.428 3.644 14.616 1.00 72.38 89 TYR A C 1
ATOM 677 O O . TYR A 1 89 ? -16.331 4.135 14.353 1.00 72.38 89 TYR A O 1
ATOM 685 N N . LEU A 1 90 ? -17.948 2.646 13.889 1.00 71.50 90 LEU A N 1
ATOM 686 C CA . LEU A 1 90 ? -17.290 2.089 12.701 1.00 71.50 90 LEU A CA 1
ATOM 687 C C . LEU A 1 90 ? -17.088 3.145 11.609 1.00 71.50 90 LEU A C 1
ATOM 689 O O . LEU A 1 90 ? -15.991 3.263 11.068 1.00 71.50 90 LEU A O 1
ATOM 693 N N . VAL A 1 91 ? -18.132 3.918 11.298 1.00 80.19 91 VAL A N 1
ATOM 694 C CA . VAL A 1 91 ? -18.066 4.985 10.289 1.00 80.19 91 VAL A CA 1
ATOM 695 C C . VAL A 1 91 ? -17.066 6.063 10.705 1.00 80.19 91 VAL A C 1
ATOM 697 O O . VAL A 1 91 ? -16.288 6.503 9.866 1.00 80.19 91 VAL A O 1
ATOM 700 N N . SER A 1 92 ? -17.022 6.427 11.989 1.00 80.81 92 SER A N 1
ATOM 701 C CA . SER A 1 92 ? -16.068 7.402 12.529 1.00 80.81 92 SER A CA 1
ATOM 702 C C . SER A 1 92 ? -14.616 6.952 12.348 1.00 80.81 92 SER A C 1
ATOM 704 O O . SER A 1 92 ? -13.810 7.703 11.810 1.00 80.81 92 SER A O 1
ATOM 706 N N . ILE A 1 93 ? -14.287 5.710 12.723 1.00 77.06 93 ILE A N 1
ATOM 707 C CA . ILE A 1 93 ? -12.931 5.160 12.550 1.00 77.06 93 ILE A CA 1
ATOM 708 C C . ILE A 1 93 ? -12.551 5.110 11.069 1.00 77.06 93 ILE A C 1
ATOM 710 O O . ILE A 1 93 ? -11.441 5.484 10.694 1.00 77.06 93 ILE A O 1
ATOM 714 N N . ILE A 1 94 ? -13.459 4.645 10.208 1.00 77.56 94 ILE A N 1
ATOM 715 C CA . ILE A 1 94 ? -13.190 4.573 8.769 1.00 77.56 94 ILE A CA 1
ATOM 716 C C . ILE A 1 94 ? -12.969 5.980 8.208 1.00 77.56 94 ILE A C 1
ATOM 718 O O . ILE A 1 94 ? -12.016 6.187 7.461 1.00 77.56 94 ILE A O 1
ATOM 722 N N . ALA A 1 95 ? -13.799 6.950 8.589 1.00 83.94 95 ALA A N 1
ATOM 723 C CA . ALA A 1 95 ? -13.655 8.336 8.165 1.00 83.94 95 ALA A CA 1
ATOM 724 C C . ALA A 1 95 ? -12.326 8.942 8.635 1.00 83.94 95 ALA A C 1
ATOM 726 O O . ALA A 1 95 ? -11.686 9.642 7.858 1.00 83.94 95 ALA A O 1
ATOM 727 N N . GLU A 1 96 ? -11.877 8.625 9.850 1.00 81.00 96 GLU A N 1
ATOM 728 C CA . GLU A 1 96 ? -10.618 9.120 10.410 1.00 81.00 96 GLU A CA 1
ATOM 729 C C . GLU A 1 96 ? -9.387 8.517 9.723 1.00 81.00 96 GLU A C 1
ATOM 731 O O . GLU A 1 96 ? -8.445 9.238 9.397 1.00 81.00 96 GLU A O 1
ATOM 736 N N . LEU A 1 97 ? -9.383 7.207 9.457 1.00 81.31 97 LEU A N 1
ATOM 737 C CA . LEU A 1 97 ? -8.222 6.555 8.849 1.00 81.31 97 LEU A CA 1
ATOM 738 C C . LEU A 1 97 ? -8.216 6.635 7.311 1.00 81.31 97 LEU A C 1
ATOM 740 O O . LEU A 1 97 ? -7.151 6.510 6.699 1.00 81.31 97 LEU A O 1
ATOM 744 N N . SER A 1 98 ? -9.364 6.852 6.662 1.00 82.56 98 SER A N 1
ATOM 745 C CA . SER A 1 98 ? -9.459 6.893 5.194 1.00 82.56 98 SER A CA 1
ATOM 746 C C . SER A 1 98 ? -8.514 7.899 4.515 1.00 82.56 98 SER A C 1
ATOM 748 O O . SER A 1 98 ? -7.881 7.510 3.528 1.00 82.56 98 SER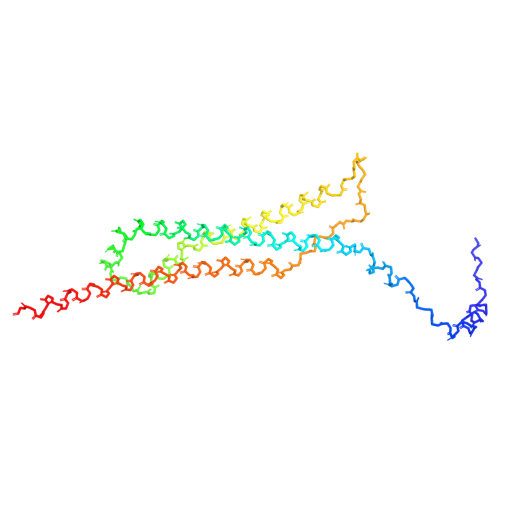 A O 1
ATOM 750 N N . PRO A 1 99 ? -8.300 9.136 5.015 1.00 86.06 99 PRO A N 1
ATOM 751 C CA . PRO A 1 99 ? -7.421 10.100 4.363 1.00 86.06 99 PRO A CA 1
ATOM 752 C C . PRO A 1 99 ? -5.964 9.645 4.417 1.00 86.06 99 PRO A C 1
ATOM 754 O O . PRO A 1 99 ? -5.227 9.829 3.451 1.00 86.06 99 PRO A O 1
ATOM 757 N N . ALA A 1 100 ? -5.549 8.997 5.508 1.00 83.38 100 ALA A N 1
ATOM 758 C CA . ALA A 1 100 ? -4.202 8.452 5.644 1.00 83.38 100 ALA A CA 1
ATOM 759 C C . ALA A 1 100 ? -3.956 7.317 4.639 1.00 83.38 100 ALA A C 1
ATOM 761 O O . ALA A 1 100 ? -2.909 7.279 3.995 1.00 83.38 100 ALA A O 1
ATOM 762 N N . VAL A 1 101 ? -4.940 6.432 4.437 1.00 81.25 101 VAL A N 1
ATOM 763 C CA . VAL A 1 101 ? -4.843 5.348 3.444 1.00 81.25 101 VAL A CA 1
ATOM 764 C C . VAL A 1 101 ? -4.784 5.906 2.024 1.00 81.25 101 VAL A C 1
ATOM 766 O O . VAL A 1 101 ? -3.931 5.497 1.235 1.00 81.25 101 VAL A O 1
ATOM 769 N N . VAL A 1 102 ? -5.662 6.858 1.696 1.00 86.75 102 VAL A N 1
ATOM 770 C CA . VAL A 1 102 ? -5.719 7.475 0.364 1.00 86.75 102 VAL A CA 1
ATOM 771 C C . VAL A 1 102 ? -4.424 8.227 0.061 1.00 86.75 102 VAL A C 1
ATOM 773 O O . VAL A 1 102 ? -3.798 7.980 -0.969 1.00 86.75 102 VAL A O 1
ATOM 776 N N . THR A 1 103 ? -3.982 9.101 0.967 1.00 90.69 103 THR A N 1
ATOM 777 C CA . THR A 1 103 ? -2.755 9.890 0.774 1.00 90.69 103 THR A CA 1
ATOM 778 C C . THR A 1 103 ? -1.517 9.000 0.742 1.00 90.69 103 THR A C 1
ATOM 780 O O . THR A 1 103 ? -0.706 9.141 -0.169 1.00 90.6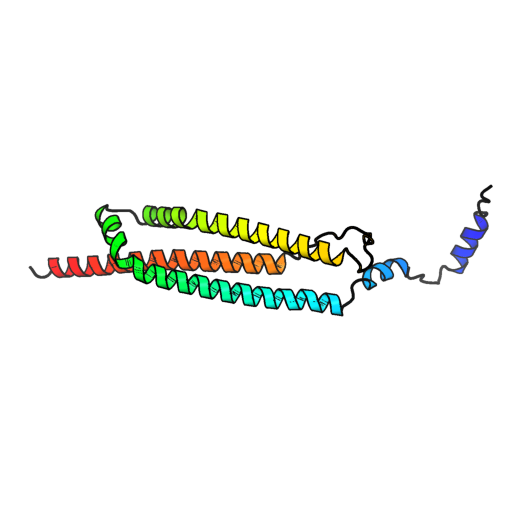9 103 THR A O 1
ATOM 783 N N . GLY A 1 104 ? -1.403 8.025 1.647 1.00 85.44 104 GLY A N 1
ATOM 784 C CA . GLY A 1 104 ? -0.298 7.068 1.662 1.00 85.44 104 GLY A CA 1
ATOM 785 C C . GLY A 1 104 ? -0.203 6.255 0.371 1.00 85.44 104 GLY A C 1
ATOM 786 O O . GLY A 1 104 ? 0.885 6.099 -0.178 1.00 85.44 104 GLY A O 1
ATOM 787 N N . THR A 1 105 ? -1.339 5.802 -0.168 1.00 84.56 105 THR A N 1
ATOM 788 C CA . THR A 1 105 ? -1.376 5.045 -1.430 1.00 84.56 105 THR A CA 1
ATOM 789 C C . THR A 1 105 ? -0.991 5.920 -2.622 1.00 84.56 105 THR A C 1
ATOM 791 O O . THR A 1 105 ? -0.160 5.514 -3.434 1.00 84.56 105 THR A O 1
ATOM 794 N N . LEU A 1 106 ? -1.546 7.134 -2.721 1.00 90.38 106 LEU A N 1
ATOM 795 C CA . LEU A 1 106 ? -1.235 8.069 -3.807 1.00 90.38 106 LEU A CA 1
ATOM 796 C C . LEU A 1 106 ? 0.236 8.492 -3.791 1.00 90.38 106 LEU A C 1
ATOM 798 O O . LEU A 1 106 ? 0.894 8.468 -4.830 1.00 90.38 106 LEU A O 1
ATOM 802 N N . VAL A 1 107 ? 0.764 8.836 -2.615 1.00 92.31 107 VAL A N 1
ATOM 803 C CA . VAL A 1 107 ? 2.170 9.220 -2.444 1.00 92.31 107 VAL A CA 1
ATOM 804 C C . VAL A 1 107 ? 3.087 8.032 -2.717 1.00 92.31 107 VAL A C 1
ATOM 806 O O . VAL A 1 107 ? 4.088 8.195 -3.412 1.00 92.31 107 VAL A O 1
ATOM 809 N N . GLY A 1 108 ? 2.746 6.835 -2.235 1.00 87.00 108 GLY A N 1
ATOM 810 C CA . GLY A 1 108 ? 3.521 5.619 -2.477 1.00 87.00 108 GLY A CA 1
ATOM 811 C C . GLY A 1 108 ? 3.608 5.269 -3.962 1.00 87.00 108 GLY A C 1
ATOM 812 O O . GLY A 1 108 ? 4.709 5.091 -4.484 1.00 87.00 108 GLY A O 1
ATOM 813 N N . LEU A 1 109 ? 2.469 5.244 -4.664 1.00 88.19 109 LEU A N 1
ATOM 814 C CA . LEU A 1 109 ? 2.431 5.004 -6.110 1.00 88.19 109 LEU A CA 1
ATOM 815 C C . LEU A 1 109 ? 3.177 6.101 -6.874 1.00 88.19 109 LEU A C 1
ATOM 817 O O . LEU A 1 109 ? 4.032 5.791 -7.700 1.00 88.19 109 LEU A O 1
ATOM 821 N N . GLY A 1 110 ? 2.905 7.374 -6.572 1.00 91.25 110 GLY A N 1
ATOM 822 C CA . GLY A 1 110 ? 3.552 8.509 -7.231 1.00 91.25 110 GLY A CA 1
ATOM 823 C C . GLY A 1 110 ? 5.072 8.496 -7.064 1.00 91.25 110 GLY A C 1
ATOM 824 O O . GLY A 1 110 ? 5.805 8.658 -8.039 1.00 91.25 110 GLY A O 1
ATOM 825 N N . THR A 1 111 ? 5.552 8.215 -5.852 1.00 90.38 111 THR A N 1
ATOM 826 C CA . THR A 1 111 ? 6.986 8.088 -5.559 1.00 90.38 111 THR A CA 1
ATOM 827 C C . THR A 1 111 ? 7.587 6.885 -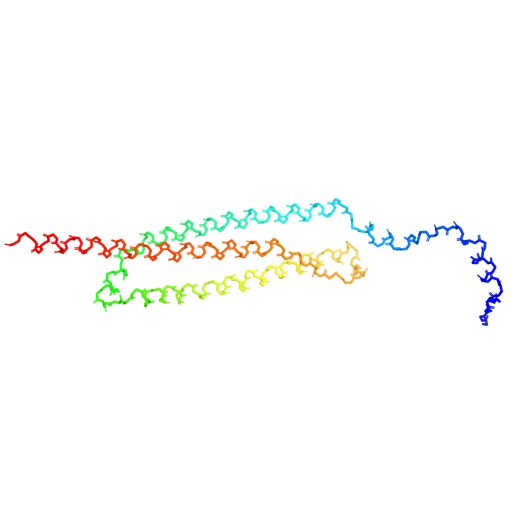6.281 1.00 90.38 111 THR A C 1
ATOM 829 O O . THR A 1 111 ? 8.647 7.013 -6.885 1.00 90.38 111 THR A O 1
ATOM 832 N N . GLY A 1 112 ? 6.908 5.733 -6.294 1.00 86.62 112 GLY A N 1
ATOM 833 C CA . GLY A 1 112 ? 7.365 4.545 -7.019 1.00 86.62 112 GLY A CA 1
ATOM 834 C C . GLY A 1 112 ? 7.526 4.794 -8.521 1.00 86.62 112 GLY A C 1
ATOM 835 O O . GLY A 1 112 ? 8.554 4.435 -9.101 1.00 86.62 112 GLY A O 1
ATOM 836 N N . PHE A 1 113 ? 6.559 5.476 -9.143 1.00 86.44 113 PHE A N 1
ATOM 837 C CA . PHE A 1 113 ? 6.650 5.884 -10.546 1.00 86.44 113 PHE A CA 1
ATOM 838 C C . PHE A 1 113 ? 7.792 6.873 -10.783 1.00 86.44 113 PHE A C 1
ATOM 840 O O . PHE A 1 113 ? 8.571 6.678 -11.713 1.00 86.44 113 PHE A O 1
ATOM 847 N N . ALA A 1 114 ? 7.928 7.896 -9.936 1.00 88.25 114 ALA A N 1
ATOM 848 C CA . ALA A 1 114 ? 8.994 8.888 -10.052 1.00 88.25 114 ALA A CA 1
ATOM 849 C C . ALA A 1 114 ? 10.392 8.262 -9.911 1.00 88.25 114 ALA A C 1
ATOM 851 O O . ALA A 1 114 ? 11.286 8.543 -10.703 1.00 88.25 114 ALA A O 1
ATOM 852 N N . VAL A 1 115 ? 10.590 7.366 -8.942 1.00 87.81 115 VAL A N 1
ATOM 853 C CA . VAL A 1 115 ? 11.867 6.659 -8.762 1.00 87.81 115 VAL A CA 1
ATOM 854 C C . VAL A 1 115 ? 12.162 5.757 -9.962 1.00 87.81 115 VAL A C 1
ATOM 856 O O . VAL A 1 115 ? 13.290 5.743 -10.453 1.00 87.81 115 VAL A O 1
ATOM 859 N N . SER A 1 116 ? 11.153 5.056 -10.485 1.00 84.06 116 SER A N 1
ATOM 860 C CA . SER A 1 116 ? 11.316 4.177 -11.650 1.00 84.06 116 SER A CA 1
ATOM 861 C C . SER A 1 116 ? 11.723 4.953 -12.906 1.00 84.06 116 SER A C 1
ATOM 863 O O . SER A 1 116 ? 12.628 4.534 -13.628 1.00 84.06 116 SER A O 1
ATOM 865 N N . THR A 1 117 ? 11.103 6.111 -13.161 1.00 82.12 117 THR A N 1
ATOM 866 C CA . THR A 1 117 ? 11.449 6.953 -14.317 1.00 82.12 117 THR A CA 1
ATOM 867 C C . THR A 1 117 ? 12.837 7.575 -14.181 1.00 82.12 117 THR A C 1
ATOM 869 O O . THR A 1 117 ? 13.581 7.604 -15.163 1.00 82.12 117 THR A O 1
ATOM 872 N N . LEU A 1 118 ? 13.228 8.004 -12.976 1.00 83.56 118 LEU A N 1
ATOM 873 C CA . LEU A 1 118 ? 14.580 8.499 -12.699 1.00 83.56 118 LEU A CA 1
ATOM 874 C C . LEU A 1 118 ? 15.646 7.414 -12.919 1.00 83.56 118 LEU A C 1
ATOM 876 O O . LEU A 1 118 ? 16.681 7.680 -13.531 1.00 83.56 118 LEU A O 1
ATOM 880 N N . MET A 1 119 ? 15.383 6.183 -12.476 1.00 80.38 119 MET A N 1
ATOM 881 C CA . MET A 1 119 ? 16.311 5.058 -12.621 1.00 80.38 119 MET A CA 1
ATOM 882 C C . MET A 1 119 ? 16.521 4.666 -14.092 1.00 80.38 119 MET A C 1
ATOM 884 O O . MET A 1 119 ? 17.657 4.493 -14.531 1.00 80.38 119 MET A O 1
ATOM 888 N N . ILE A 1 120 ? 15.445 4.605 -14.883 1.00 75.19 120 ILE A N 1
ATOM 889 C CA . ILE A 1 120 ? 15.532 4.345 -16.330 1.00 75.19 120 ILE A CA 1
ATOM 890 C C . ILE A 1 120 ? 16.252 5.495 -17.048 1.00 75.19 120 ILE A C 1
ATOM 892 O O . ILE A 1 120 ? 17.100 5.257 -17.910 1.00 75.19 120 ILE A O 1
ATOM 896 N N . GLY A 1 121 ? 15.965 6.745 -16.669 1.00 68.88 121 GLY A N 1
ATOM 897 C CA . GLY A 1 121 ? 16.633 7.925 -17.221 1.00 68.88 121 GLY A CA 1
ATOM 898 C C . GLY A 1 121 ? 18.150 7.917 -16.999 1.00 68.88 121 GLY A C 1
ATOM 899 O O . GLY A 1 121 ? 18.901 8.330 -17.884 1.00 68.88 121 GLY A O 1
ATOM 900 N N . SER A 1 122 ? 18.604 7.382 -15.862 1.00 66.88 122 SER A N 1
ATOM 901 C CA . SER A 1 122 ? 20.025 7.176 -15.561 1.00 66.88 122 SER A CA 1
ATOM 902 C C . SER A 1 122 ? 20.675 6.113 -16.453 1.00 66.88 122 SER A C 1
ATOM 904 O O . SER A 1 122 ? 21.806 6.319 -16.886 1.00 66.88 122 SER A O 1
ATOM 906 N N . MET A 1 123 ? 19.987 5.010 -16.761 1.00 64.00 123 MET A N 1
ATOM 907 C CA . MET A 1 123 ? 20.525 3.954 -17.634 1.00 64.00 123 MET A CA 1
ATOM 908 C C . MET A 1 123 ? 20.567 4.360 -19.114 1.00 64.00 123 MET A C 1
ATOM 910 O O . MET A 1 123 ? 21.379 3.840 -19.875 1.00 64.00 123 MET A O 1
ATOM 914 N N . ALA A 1 124 ? 19.726 5.311 -19.529 1.00 58.31 124 ALA A N 1
ATOM 915 C CA . ALA A 1 124 ? 19.659 5.797 -20.908 1.00 58.31 124 ALA A CA 1
ATOM 916 C C . ALA A 1 124 ? 20.839 6.703 -21.332 1.00 58.31 124 ALA A C 1
ATOM 918 O O . ALA A 1 124 ? 20.904 7.105 -22.498 1.00 58.31 124 ALA A O 1
ATOM 919 N N . HIS A 1 125 ? 21.758 7.027 -20.414 1.00 52.66 125 HIS A N 1
ATOM 920 C CA . HIS A 1 125 ? 22.950 7.834 -20.678 1.00 52.66 125 HIS A CA 1
ATOM 921 C C . HIS A 1 125 ? 24.209 6.959 -20.607 1.00 52.66 125 HIS A C 1
ATOM 923 O O . HIS A 1 125 ? 24.586 6.473 -19.542 1.00 52.66 125 HIS A O 1
ATOM 929 N N . THR A 1 126 ? 24.899 6.773 -21.734 1.00 52.91 126 THR A N 1
ATOM 930 C CA . THR A 1 126 ? 26.271 6.243 -21.729 1.00 52.91 126 THR A CA 1
ATOM 931 C C . THR A 1 126 ? 27.236 7.308 -21.199 1.00 52.91 126 THR A C 1
ATOM 933 O O . THR A 1 126 ? 26.972 8.506 -21.316 1.00 52.91 126 THR A O 1
ATOM 936 N N . GLY A 1 127 ? 28.391 6.895 -20.657 1.00 54.38 127 GLY A N 1
ATOM 937 C CA . GLY A 1 127 ? 29.440 7.794 -20.137 1.00 54.38 127 GLY A CA 1
ATOM 938 C C . GLY A 1 127 ? 30.011 8.816 -21.140 1.00 54.38 127 GLY A C 1
ATOM 939 O O . GLY A 1 127 ? 30.891 9.590 -20.783 1.00 54.38 127 GLY A O 1
ATOM 940 N N . THR A 1 128 ? 29.511 8.839 -22.379 1.00 53.22 128 THR A N 1
ATOM 941 C CA . THR A 1 128 ? 29.872 9.753 -23.471 1.00 53.22 128 THR A CA 1
ATOM 942 C C . THR A 1 128 ? 28.714 10.647 -23.954 1.00 53.22 128 THR A C 1
ATOM 944 O O . THR A 1 128 ? 28.868 11.349 -24.949 1.00 53.22 128 THR A O 1
ATOM 947 N N . GLY A 1 129 ? 27.567 10.685 -23.259 1.00 53.53 129 GLY A N 1
ATOM 948 C CA . GLY A 1 129 ? 26.513 11.693 -23.483 1.00 53.53 129 GLY A CA 1
ATOM 949 C C . GLY A 1 129 ? 25.585 11.457 -24.685 1.00 53.53 129 GLY A C 1
ATOM 950 O O . GLY A 1 129 ? 24.796 12.336 -25.031 1.00 53.53 129 GLY A O 1
ATOM 951 N N . GLY A 1 130 ? 25.644 10.285 -25.323 1.00 58.56 130 GLY A N 1
ATOM 952 C CA . GLY A 1 130 ? 24.737 9.911 -26.412 1.00 58.56 130 GLY A CA 1
ATOM 953 C C . GLY A 1 130 ? 23.452 9.255 -25.899 1.00 58.56 130 GLY A C 1
ATOM 954 O O . GLY A 1 130 ? 23.515 8.291 -25.138 1.00 58.56 130 GLY A O 1
ATOM 955 N N . ARG A 1 131 ? 22.284 9.746 -26.340 1.00 53.47 131 ARG A N 1
ATOM 956 C CA . ARG A 1 131 ? 20.977 9.110 -26.086 1.00 53.47 131 ARG A CA 1
ATOM 957 C C . ARG A 1 131 ? 20.938 7.719 -26.723 1.00 53.47 131 ARG A C 1
ATOM 959 O O . ARG A 1 131 ? 21.053 7.600 -27.941 1.00 53.47 131 ARG A O 1
ATOM 966 N N . LEU A 1 132 ? 20.709 6.689 -25.915 1.00 56.09 132 LEU A N 1
ATOM 967 C CA . LEU A 1 132 ? 20.372 5.356 -26.410 1.00 56.09 132 LEU A CA 1
ATOM 968 C C . LEU A 1 132 ? 18.949 5.388 -27.010 1.00 56.09 132 LEU A C 1
ATOM 970 O O . LEU A 1 132 ? 17.978 5.677 -26.314 1.00 56.09 132 LEU A O 1
ATOM 974 N N . LEU A 1 133 ? 18.840 5.143 -28.318 1.00 57.06 133 LEU A N 1
ATOM 975 C CA . LEU A 1 133 ? 17.605 4.742 -29.008 1.00 57.06 133 LEU A CA 1
ATOM 976 C C . LEU A 1 133 ? 17.552 3.206 -28.980 1.00 57.06 133 LEU A C 1
ATOM 978 O O . LEU A 1 133 ? 18.592 2.597 -29.243 1.00 57.06 133 LEU A O 1
ATOM 982 N N . PRO A 1 134 ? 16.407 2.555 -28.699 1.00 55.75 134 PRO A N 1
ATOM 983 C CA . PRO A 1 134 ? 15.024 3.048 -28.707 1.00 55.75 134 PRO A CA 1
ATOM 984 C C . PRO A 1 134 ? 14.511 3.512 -27.322 1.00 55.75 134 PRO A C 1
ATOM 986 O O . PRO A 1 134 ? 15.136 3.214 -26.308 1.00 55.75 134 PRO A O 1
ATOM 989 N N . PRO A 1 135 ? 13.383 4.255 -27.247 1.00 66.12 135 PRO A N 1
ATOM 990 C CA . PRO A 1 135 ? 12.816 4.713 -25.977 1.00 66.12 135 PRO A CA 1
ATOM 991 C C . PRO A 1 135 ? 12.451 3.530 -25.072 1.00 66.12 135 PRO A C 1
ATOM 993 O O . PRO A 1 135 ? 11.708 2.634 -25.470 1.00 66.12 135 PRO A O 1
ATOM 996 N N . PHE A 1 136 ? 12.950 3.550 -23.838 1.00 62.28 136 PHE A N 1
ATOM 997 C CA . PHE A 1 136 ? 12.609 2.555 -22.829 1.00 62.28 136 PHE A CA 1
ATOM 998 C C . PHE A 1 136 ? 11.128 2.678 -22.453 1.00 62.28 136 PHE A C 1
ATOM 1000 O O . PHE A 1 136 ? 10.695 3.691 -21.900 1.00 62.28 136 PHE A O 1
ATOM 1007 N N . LEU A 1 137 ? 10.346 1.643 -22.758 1.00 66.75 137 LEU A N 1
ATOM 1008 C CA . LEU A 1 137 ? 8.972 1.510 -22.287 1.00 66.75 137 LEU A CA 1
ATOM 1009 C C . LEU A 1 137 ? 8.998 0.919 -20.874 1.00 66.75 137 LEU A C 1
ATOM 1011 O O . LEU A 1 137 ? 9.535 -0.166 -20.658 1.00 66.75 137 LEU A O 1
ATOM 1015 N N . LEU A 1 138 ? 8.423 1.637 -19.906 1.00 69.06 138 LEU A N 1
ATOM 1016 C CA . LEU A 1 138 ? 8.266 1.143 -18.540 1.00 69.06 138 LEU A CA 1
ATOM 1017 C C . LEU A 1 138 ? 7.206 0.033 -18.534 1.00 69.06 138 LEU A C 1
ATOM 1019 O O . LEU A 1 138 ? 6.007 0.311 -18.533 1.00 69.06 138 LEU A O 1
ATOM 1023 N N . GLN A 1 139 ? 7.651 -1.222 -18.534 1.00 73.75 139 GLN A N 1
ATOM 1024 C CA . GLN A 1 139 ? 6.776 -2.382 -18.401 1.00 73.75 139 GLN A CA 1
ATOM 1025 C C . GLN A 1 139 ? 6.800 -2.877 -16.954 1.00 73.75 139 GLN A C 1
ATOM 1027 O O . GLN A 1 139 ? 7.778 -3.460 -16.493 1.00 73.75 139 GLN A O 1
ATOM 1032 N N . ILE A 1 140 ? 5.716 -2.605 -16.227 1.00 76.69 140 ILE A N 1
ATOM 1033 C CA . ILE A 1 140 ? 5.535 -3.052 -14.844 1.00 76.69 140 ILE A CA 1
ATOM 1034 C C . ILE A 1 140 ? 4.859 -4.420 -14.866 1.00 76.69 140 ILE A C 1
ATOM 1036 O O . ILE A 1 140 ? 3.755 -4.562 -15.393 1.00 76.69 140 ILE A O 1
ATOM 1040 N N . ASP A 1 141 ? 5.507 -5.415 -14.261 1.00 82.38 141 ASP A N 1
ATOM 1041 C CA . ASP A 1 141 ? 4.825 -6.640 -13.854 1.00 82.38 141 ASP A CA 1
ATOM 1042 C C . ASP A 1 141 ? 3.988 -6.333 -12.607 1.00 82.38 141 ASP A C 1
ATOM 1044 O O . ASP A 1 141 ? 4.515 -6.003 -11.543 1.00 82.38 141 ASP A O 1
ATOM 1048 N N . TRP A 1 142 ? 2.668 -6.404 -12.755 1.00 84.25 142 TRP A N 1
ATOM 1049 C CA . TRP A 1 142 ? 1.720 -6.048 -11.706 1.00 84.25 142 TRP A CA 1
ATOM 1050 C C . TRP A 1 142 ? 1.616 -7.091 -10.596 1.00 84.25 142 TRP A C 1
ATOM 1052 O O . TRP A 1 142 ? 1.087 -6.757 -9.540 1.00 84.25 142 TRP A O 1
ATOM 1062 N N . ALA A 1 143 ? 2.131 -8.312 -10.768 1.00 85.50 143 ALA A N 1
ATOM 1063 C CA . ALA A 1 143 ? 1.941 -9.386 -9.794 1.00 85.50 143 ALA A CA 1
ATOM 1064 C C . ALA A 1 143 ? 2.454 -9.016 -8.388 1.00 85.50 143 ALA A C 1
ATOM 1066 O O . ALA A 1 143 ? 1.708 -9.082 -7.409 1.00 85.50 143 ALA A O 1
ATOM 1067 N N . LEU A 1 144 ? 3.710 -8.575 -8.277 1.00 80.69 144 LEU A N 1
ATOM 1068 C CA . LEU A 1 144 ? 4.328 -8.229 -6.989 1.00 80.69 144 LEU A CA 1
ATOM 1069 C C . LEU A 1 144 ? 3.817 -6.907 -6.382 1.00 80.69 144 LEU A C 1
ATOM 1071 O O . LEU A 1 144 ? 3.546 -6.877 -5.173 1.00 80.69 144 LEU A O 1
ATOM 1075 N N . PRO A 1 145 ? 3.625 -5.822 -7.162 1.00 81.44 145 PRO A N 1
ATOM 1076 C CA . PRO A 1 145 ? 2.958 -4.620 -6.672 1.00 81.44 145 PRO A CA 1
ATOM 1077 C C . PRO A 1 145 ? 1.574 -4.908 -6.081 1.00 81.44 145 PRO A C 1
ATOM 1079 O O . PRO A 1 145 ? 1.260 -4.412 -5.000 1.00 81.44 145 PRO A O 1
ATOM 1082 N N . LEU A 1 146 ? 0.768 -5.754 -6.733 1.00 85.12 146 LEU A N 1
ATOM 1083 C CA . LEU A 1 146 ? -0.587 -6.069 -6.274 1.00 85.12 146 LEU A CA 1
ATOM 1084 C C . LEU A 1 146 ? -0.579 -6.839 -4.948 1.00 85.12 146 LEU A C 1
ATOM 1086 O O . LEU A 1 146 ? -1.369 -6.530 -4.058 1.00 85.12 146 LEU A O 1
ATOM 1090 N N . VAL A 1 147 ? 0.358 -7.780 -4.776 1.00 86.00 147 VAL A N 1
ATOM 1091 C CA . VAL A 1 147 ? 0.578 -8.479 -3.497 1.00 86.00 147 VAL A CA 1
ATOM 1092 C C . VAL A 1 147 ? 0.950 -7.492 -2.390 1.00 86.00 147 VAL A C 1
ATOM 1094 O O . VAL A 1 147 ? 0.421 -7.577 -1.283 1.00 86.00 147 VAL A O 1
ATOM 1097 N N . THR A 1 148 ? 1.813 -6.520 -2.686 1.00 80.44 148 THR A N 1
ATOM 1098 C CA . THR A 1 148 ? 2.256 -5.521 -1.701 1.00 80.44 148 THR A CA 1
ATOM 1099 C C . THR A 1 148 ? 1.107 -4.596 -1.288 1.00 80.44 148 THR A C 1
ATOM 1101 O O . THR A 1 148 ? 0.888 -4.373 -0.098 1.00 80.44 148 THR A O 1
ATOM 1104 N N . ILE A 1 149 ? 0.315 -4.113 -2.251 1.00 82.56 149 ILE A N 1
ATOM 1105 C CA . ILE A 1 149 ? -0.888 -3.308 -1.987 1.00 82.56 149 ILE A CA 1
ATOM 1106 C C . ILE A 1 149 ? -1.905 -4.116 -1.169 1.00 82.56 149 ILE A C 1
ATOM 1108 O O . ILE A 1 149 ? -2.446 -3.613 -0.184 1.00 82.56 149 ILE A O 1
ATOM 1112 N N . GLY A 1 150 ? -2.126 -5.384 -1.528 1.00 85.56 150 GLY A N 1
ATOM 1113 C CA . GLY A 1 150 ? -3.003 -6.290 -0.787 1.00 85.56 150 GLY A CA 1
ATOM 1114 C C . GLY A 1 150 ? -2.544 -6.520 0.655 1.00 85.56 150 GLY A C 1
ATOM 1115 O O . GLY A 1 150 ? -3.368 -6.522 1.572 1.00 85.56 150 GLY A O 1
ATOM 1116 N N . ALA A 1 151 ? -1.236 -6.642 0.889 1.00 82.00 151 ALA A N 1
ATOM 1117 C CA . ALA A 1 151 ? -0.671 -6.761 2.231 1.00 82.00 151 ALA A CA 1
ATOM 1118 C C . ALA A 1 151 ? -0.918 -5.494 3.069 1.00 82.00 151 ALA A C 1
ATOM 1120 O O . ALA A 1 151 ? -1.392 -5.594 4.201 1.00 82.00 151 ALA A O 1
ATOM 1121 N N . ILE A 1 152 ? -0.682 -4.304 2.501 1.00 76.69 152 ILE A N 1
ATOM 1122 C CA . ILE A 1 152 ? -0.964 -3.017 3.163 1.00 76.69 152 ILE A CA 1
ATOM 1123 C C . ILE A 1 152 ? -2.454 -2.909 3.518 1.00 76.69 152 ILE A C 1
ATOM 1125 O O . ILE A 1 152 ? -2.802 -2.574 4.651 1.00 76.69 152 ILE A O 1
ATOM 1129 N N . PHE A 1 153 ? -3.340 -3.254 2.579 1.00 82.00 153 PHE A N 1
ATOM 1130 C CA . PHE A 1 153 ? -4.785 -3.253 2.806 1.00 82.00 153 PHE A CA 1
ATOM 1131 C C . PHE A 1 153 ? -5.206 -4.239 3.906 1.00 82.00 153 PHE A C 1
ATOM 1133 O O . PHE A 1 153 ? -6.060 -3.931 4.738 1.00 82.00 153 PHE A O 1
ATOM 1140 N N . THR A 1 154 ? -4.571 -5.410 3.963 1.00 83.06 154 THR A N 1
ATOM 1141 C CA . THR A 1 154 ? -4.824 -6.409 5.010 1.00 83.06 154 THR A CA 1
ATOM 1142 C C . THR A 1 154 ? -4.434 -5.878 6.389 1.00 83.06 154 THR A C 1
ATOM 1144 O O . THR A 1 154 ? -5.207 -6.009 7.336 1.00 83.06 154 THR A O 1
ATOM 1147 N N . ILE A 1 155 ? -3.275 -5.224 6.511 1.00 79.06 155 ILE A N 1
ATOM 1148 C CA . ILE A 1 155 ? -2.818 -4.614 7.772 1.00 79.06 155 ILE A CA 1
ATOM 1149 C C . ILE A 1 155 ? -3.788 -3.522 8.230 1.00 79.06 155 ILE A C 1
ATOM 1151 O O . ILE A 1 155 ? -4.160 -3.479 9.404 1.00 79.06 155 ILE A O 1
ATOM 1155 N N . PHE A 1 156 ? -4.253 -2.685 7.300 1.00 77.06 156 PHE A N 1
ATOM 1156 C CA . PHE A 1 156 ? -5.291 -1.694 7.571 1.00 77.06 156 PHE A CA 1
ATOM 1157 C C . PHE A 1 156 ? -6.566 -2.347 8.133 1.00 77.06 156 PHE A C 1
ATOM 1159 O O . PHE A 1 156 ? -7.065 -1.930 9.179 1.00 77.06 156 PHE A O 1
ATOM 1166 N N . MET A 1 157 ? -7.050 -3.420 7.499 1.00 80.75 157 MET A N 1
ATOM 1167 C CA . MET A 1 157 ? -8.249 -4.137 7.944 1.00 80.75 157 MET A CA 1
ATOM 1168 C C . MET A 1 157 ? -8.080 -4.747 9.344 1.00 80.75 157 MET A C 1
ATOM 1170 O O . MET A 1 157 ? -8.984 -4.653 10.174 1.00 80.75 157 MET A O 1
ATOM 1174 N N . VAL A 1 158 ? -6.910 -5.324 9.641 1.00 81.56 158 VAL A N 1
ATOM 1175 C CA . VAL A 1 158 ? -6.590 -5.861 10.975 1.00 81.56 158 VAL A CA 1
ATOM 1176 C C . VAL A 1 158 ? -6.623 -4.757 12.035 1.00 81.56 158 VAL A C 1
ATOM 1178 O O . VAL A 1 158 ? -7.193 -4.963 13.108 1.00 81.56 158 VAL A O 1
ATOM 1181 N N . GLY A 1 159 ? -6.074 -3.576 11.732 1.00 73.94 159 GLY A N 1
ATOM 1182 C CA . GLY A 1 159 ? -6.133 -2.410 12.619 1.00 73.94 159 GLY A CA 1
ATOM 1183 C C . GLY A 1 159 ? -7.571 -1.986 12.937 1.00 73.94 159 GLY A C 1
ATOM 1184 O O . GLY A 1 159 ? -7.925 -1.825 14.107 1.00 73.94 159 GLY A O 1
ATOM 1185 N N . VAL A 1 160 ? -8.425 -1.895 11.912 1.00 74.12 160 VAL A N 1
ATOM 1186 C CA . VAL A 1 160 ? -9.856 -1.583 12.076 1.00 74.12 160 VAL A CA 1
ATOM 1187 C C . VAL A 1 160 ? -10.556 -2.650 12.925 1.00 74.12 160 VAL A C 1
ATOM 1189 O O . VAL A 1 160 ? -11.239 -2.314 13.892 1.00 74.12 160 VAL A O 1
ATOM 1192 N N . MET A 1 161 ? -10.353 -3.937 12.625 1.00 77.69 161 MET A N 1
ATOM 1193 C CA . MET A 1 161 ? -10.967 -5.043 13.371 1.00 77.69 161 MET A CA 1
ATOM 1194 C C . MET A 1 161 ? -10.561 -5.058 14.848 1.00 77.69 161 MET A C 1
ATOM 1196 O O . MET A 1 161 ? -11.411 -5.274 15.713 1.00 77.69 161 MET A O 1
ATOM 1200 N N . ASN A 1 162 ? -9.284 -4.823 15.155 1.00 74.19 162 ASN A N 1
ATOM 1201 C CA . ASN A 1 162 ? -8.809 -4.782 16.538 1.00 74.19 162 ASN A CA 1
ATOM 1202 C C . ASN A 1 162 ? -9.401 -3.602 17.313 1.00 74.19 162 ASN A C 1
ATOM 1204 O O . ASN A 1 162 ? -9.812 -3.779 18.460 1.00 74.19 162 ASN A O 1
ATOM 1208 N N . SER A 1 163 ? -9.536 -2.437 16.674 1.00 68.06 163 SER A N 1
ATOM 1209 C CA . SER A 1 163 ? -10.191 -1.279 17.292 1.00 68.06 163 SER A CA 1
ATOM 1210 C C . SER A 1 163 ? -11.656 -1.573 17.651 1.00 68.06 163 SER A C 1
ATOM 1212 O O . SER A 1 163 ? -12.121 -1.266 18.749 1.00 68.06 163 SER A O 1
ATOM 1214 N N . VAL A 1 164 ? -12.376 -2.269 16.765 1.00 69.00 164 VAL A N 1
ATOM 1215 C CA . VAL A 1 164 ? -13.774 -2.669 16.998 1.00 69.00 164 VAL A CA 1
ATOM 1216 C C . VAL A 1 164 ? -13.901 -3.679 18.138 1.00 69.00 164 VAL A C 1
ATOM 1218 O O . VAL A 1 164 ? -14.813 -3.556 18.956 1.00 69.00 164 VAL A O 1
ATOM 12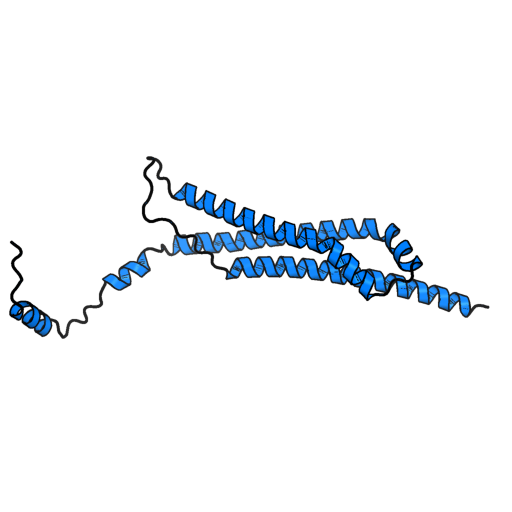21 N N . ARG A 1 165 ? -13.004 -4.672 18.214 1.00 71.75 165 ARG A N 1
ATOM 1222 C CA . ARG A 1 165 ? -13.005 -5.674 19.296 1.00 71.75 165 ARG A CA 1
ATOM 1223 C C . ARG A 1 165 ? -12.781 -5.037 20.665 1.00 71.75 165 ARG A C 1
ATOM 1225 O O . ARG A 1 165 ? -13.544 -5.305 21.586 1.00 71.75 165 ARG A O 1
ATOM 1232 N N . SER A 1 166 ? -11.806 -4.139 20.767 1.00 66.31 166 SER A N 1
ATOM 1233 C CA . SER A 1 166 ? -11.510 -3.391 21.996 1.00 66.31 166 SER A CA 1
ATOM 1234 C C . SER A 1 166 ? -12.737 -2.634 22.528 1.00 66.31 166 SER A C 1
ATOM 1236 O O . SER A 1 166 ? -13.050 -2.685 23.718 1.00 66.31 166 SER A O 1
ATOM 1238 N N . PHE A 1 167 ? -13.524 -2.014 21.642 1.00 65.06 167 PHE A N 1
ATOM 1239 C CA . PHE A 1 167 ? -14.761 -1.337 22.043 1.00 65.06 167 PHE A CA 1
ATOM 1240 C C . PHE A 1 167 ? -15.821 -2.298 22.617 1.00 65.06 167 PHE A C 1
ATOM 1242 O O . PHE A 1 167 ? -16.576 -1.926 23.518 1.00 65.06 167 PHE A O 1
ATOM 1249 N N . GLN A 1 168 ? -15.880 -3.544 22.133 1.00 63.84 168 GLN A N 1
ATOM 1250 C CA . GLN A 1 168 ? -16.812 -4.550 22.651 1.00 63.84 168 GLN A CA 1
ATOM 1251 C C . GLN A 1 168 ? -16.438 -5.010 24.062 1.00 63.84 168 GLN A C 1
ATOM 1253 O O . GLN A 1 168 ? -17.323 -5.127 24.908 1.00 63.84 168 GLN A O 1
ATOM 1258 N N . GLU A 1 169 ? -15.151 -5.226 24.337 1.00 64.06 169 GLU A N 1
ATOM 1259 C CA . GLU A 1 169 ? -14.676 -5.662 25.657 1.00 64.06 169 GLU A CA 1
ATOM 1260 C C . GLU A 1 169 ? -15.030 -4.649 26.756 1.00 64.06 169 GLU A C 1
ATOM 1262 O O . GLU A 1 169 ? -15.503 -5.032 27.828 1.00 64.06 169 GLU A O 1
ATOM 1267 N N . ILE A 1 170 ? -14.912 -3.350 26.460 1.00 63.84 170 ILE A N 1
ATOM 1268 C CA . ILE A 1 170 ? -15.261 -2.269 27.395 1.00 63.84 170 ILE A CA 1
ATOM 1269 C C . ILE A 1 170 ? -16.762 -2.282 27.736 1.00 63.84 170 ILE A C 1
ATOM 1271 O O . ILE A 1 170 ? -17.134 -2.105 28.898 1.00 63.84 170 ILE A O 1
ATOM 1275 N N . GLN A 1 171 ? -17.640 -2.528 26.754 1.00 62.31 171 GLN A N 1
ATOM 1276 C CA . GLN A 1 171 ? -19.087 -2.611 26.995 1.00 62.31 171 GLN A CA 1
ATOM 1277 C C . GLN A 1 171 ? -19.464 -3.814 27.865 1.00 62.31 171 GLN A C 1
ATOM 1279 O O . GLN A 1 171 ? -20.267 -3.674 28.787 1.00 62.31 171 GLN A O 1
ATOM 1284 N N . ILE A 1 172 ? -18.874 -4.984 27.599 1.00 61.31 172 ILE A N 1
ATOM 1285 C CA . ILE A 1 172 ? -19.167 -6.220 28.340 1.00 61.31 172 ILE A CA 1
ATOM 1286 C C . ILE A 1 172 ? -18.713 -6.080 29.798 1.00 61.31 172 ILE A C 1
ATOM 1288 O O . ILE A 1 172 ? -19.471 -6.404 30.713 1.00 61.31 172 ILE A O 1
ATOM 1292 N N . ALA A 1 173 ? -17.516 -5.529 30.028 1.00 64.75 173 ALA A N 1
ATOM 1293 C CA . ALA A 1 173 ? -16.991 -5.295 31.372 1.00 64.75 173 ALA A CA 1
ATOM 1294 C C . ALA A 1 173 ? -17.885 -4.353 32.200 1.00 64.75 173 ALA A C 1
ATOM 1296 O O . ALA A 1 173 ? -18.065 -4.555 33.403 1.00 64.75 173 ALA A O 1
ATOM 1297 N N . ARG A 1 174 ? -18.486 -3.341 31.561 1.00 63.91 174 ARG A N 1
ATOM 1298 C CA . ARG A 1 174 ? -19.394 -2.395 32.222 1.00 63.91 174 ARG A CA 1
ATOM 1299 C C . ARG A 1 174 ? -20.758 -3.011 32.534 1.00 63.91 174 ARG A C 1
ATOM 1301 O O . ARG A 1 174 ? -21.210 -2.894 33.669 1.00 63.91 174 ARG A O 1
ATOM 1308 N N . MET A 1 175 ? -21.367 -3.723 31.580 1.00 63.03 175 MET A N 1
ATOM 1309 C CA . MET A 1 175 ? -22.640 -4.426 31.805 1.00 63.03 175 MET A CA 1
ATOM 1310 C C . MET A 1 175 ? -22.524 -5.486 32.907 1.00 63.03 175 MET A C 1
ATOM 1312 O O . MET A 1 175 ? -23.427 -5.619 33.729 1.00 63.03 175 MET A O 1
ATOM 1316 N N . ALA A 1 176 ? -21.395 -6.199 32.978 1.00 66.56 176 ALA A N 1
ATOM 1317 C CA . ALA A 1 176 ? -21.135 -7.154 34.053 1.00 66.56 176 ALA A CA 1
ATOM 1318 C C . ALA A 1 176 ? -21.065 -6.473 35.431 1.00 66.56 176 ALA A C 1
ATOM 1320 O O . ALA A 1 176 ? -21.589 -7.002 36.408 1.00 66.56 176 ALA A O 1
ATOM 1321 N N . ARG A 1 177 ? -20.464 -5.278 35.519 1.00 69.69 177 ARG A N 1
ATOM 1322 C CA . ARG A 1 177 ? -20.358 -4.513 36.771 1.00 69.69 177 ARG A CA 1
ATOM 1323 C C . ARG A 1 177 ? -21.704 -3.952 37.233 1.00 69.69 177 ARG A C 1
ATOM 1325 O O . ARG A 1 177 ? -22.021 -4.030 38.417 1.00 69.69 177 ARG A O 1
ATOM 1332 N N . GLU A 1 178 ? -22.489 -3.405 36.309 1.00 72.12 178 GLU A N 1
ATOM 1333 C CA . GLU A 1 178 ? -23.811 -2.836 36.599 1.00 72.12 178 GLU A CA 1
ATOM 1334 C C . GLU A 1 178 ? -24.827 -3.942 36.959 1.00 72.12 178 GLU A C 1
ATOM 1336 O O . GLU A 1 178 ? -25.551 -3.807 37.947 1.00 72.12 178 GLU A O 1
ATOM 1341 N N . GLY A 1 179 ? -24.801 -5.089 36.267 1.00 65.12 179 GLY A N 1
ATOM 1342 C CA . GLY A 1 179 ? -25.636 -6.256 36.591 1.00 65.12 179 GLY A CA 1
ATOM 1343 C C . GLY A 1 179 ? -25.320 -6.891 37.953 1.00 65.12 179 GLY A C 1
ATOM 1344 O O . GLY A 1 179 ? -26.233 -7.305 38.670 1.00 65.12 179 GLY A O 1
ATOM 1345 N N . PHE A 1 180 ? -24.045 -6.897 38.360 1.00 58.91 180 PHE A N 1
ATOM 1346 C CA . PHE A 1 180 ? -23.653 -7.321 39.709 1.00 58.91 180 PHE A CA 1
ATOM 1347 C C . PHE A 1 180 ? -24.136 -6.352 40.798 1.00 58.91 180 PHE A C 1
ATOM 1349 O O . PHE A 1 180 ? -24.517 -6.805 41.872 1.00 58.91 180 PHE A O 1
ATOM 1356 N N . SER A 1 181 ? -24.173 -5.042 40.525 1.00 59.94 181 SER A N 1
ATOM 1357 C CA . SER A 1 181 ? -24.654 -4.045 41.496 1.00 59.94 181 SER A CA 1
ATOM 1358 C C . SER A 1 181 ? -26.175 -4.045 41.691 1.00 59.94 181 SER A C 1
ATOM 1360 O O . SER A 1 181 ? -26.645 -3.708 42.771 1.00 59.94 181 SER A O 1
ATOM 1362 N N . ALA A 1 182 ? -26.943 -4.463 40.679 1.00 58.75 182 ALA A N 1
ATOM 1363 C CA . ALA A 1 182 ? -28.405 -4.536 40.750 1.00 58.75 182 ALA A CA 1
ATOM 1364 C C . ALA A 1 182 ? -28.927 -5.802 41.457 1.00 58.75 182 ALA A C 1
ATOM 1366 O O . ALA A 1 182 ? -30.092 -5.856 41.833 1.00 58.75 182 ALA A O 1
ATOM 1367 N N . THR A 1 183 ? -28.078 -6.820 41.628 1.00 56.62 183 THR A N 1
ATOM 1368 C CA . THR A 1 183 ? -28.448 -8.097 42.269 1.00 56.62 183 THR A CA 1
ATOM 1369 C C . THR A 1 183 ? -28.042 -8.140 43.752 1.00 56.62 183 THR A C 1
ATOM 1371 O O . THR A 1 183 ? -28.421 -9.059 44.469 1.00 56.62 183 THR A O 1
ATOM 1374 N N . SER A 1 184 ? -27.269 -7.157 44.236 1.00 55.34 184 SER A N 1
ATOM 1375 C CA . SER A 1 184 ? -26.759 -7.106 45.616 1.00 55.34 184 SER A CA 1
ATOM 1376 C C . SER A 1 184 ? -27.530 -6.168 46.562 1.00 55.34 184 SER A C 1
ATOM 1378 O O . SER A 1 184 ? -26.993 -5.808 47.608 1.00 55.34 184 SER A O 1
ATOM 1380 N N . THR A 1 185 ? -28.745 -5.751 46.204 1.00 46.75 185 THR A N 1
ATOM 1381 C CA . THR A 1 185 ? -29.681 -4.986 47.058 1.00 46.75 185 THR A CA 1
ATOM 1382 C C . THR A 1 185 ? -30.986 -5.739 47.190 1.00 46.75 185 THR A C 1
ATOM 1384 O O . THR A 1 185 ? -31.481 -5.842 48.331 1.00 46.75 185 THR A O 1
#

Sequence (185 aa):
TEAEPPAEISESVRKIFRLAYVESRADRINDRFVDPVAVAGWRGMSVVATIVAATIALMAYAIFLAAYALRIKGESALILALGANRRDYLVSIIAELSPAVVTGTLVGLGTGFAVSTLMIGSMAHTGTGGRLLPPFLLQIDWALPLVTIGAIFTIFMVGVMNSVRSFQEIQIARMAREGFSATST